Protein AF-A0A815VN73-F1 (afdb_monomer_lite)

Organism: NCBI:txid433720

Secondary structure (DSSP, 8-state):
-------EEEEEETT-SS--EEEE-------S----EEEEEETTEEEEEEEES---SEEEEE-S---S---TT--EEEEEESSPPPHHHHHHHHHH-TT--EEEEEE-S-TT------S-----S--EE-TT--EEEEES--HHHHHHHH-TTTEE-TT--EEE--HHHHHHHTTTTT-HHHHHHHTT-SEEE-SS-----TTHHHH-TT-

Structure (mmCIF, N/CA/C/O backbone):
data_AF-A0A815VN73-F1
#
_entry.id   AF-A0A815VN73-F1
#
loop_
_atom_site.group_PDB
_atom_site.id
_atom_site.type_symbol
_atom_site.label_atom_id
_atom_site.label_alt_id
_atom_site.label_comp_id
_atom_site.label_asym_id
_atom_site.label_entity_id
_atom_site.label_seq_id
_atom_site.pdbx_PDB_ins_code
_atom_site.Cartn_x
_atom_site.Cartn_y
_atom_site.Cartn_z
_atom_site.occupancy
_atom_site.B_iso_or_equiv
_atom_site.auth_seq_id
_atom_site.auth_comp_id
_atom_site.auth_asym_id
_atom_site.auth_atom_id
_atom_site.pdbx_PDB_model_num
ATOM 1 N N . MET A 1 1 ? 19.744 -24.517 -35.535 1.00 42.66 1 MET A N 1
ATOM 2 C CA . MET A 1 1 ? 19.281 -23.158 -35.892 1.00 42.66 1 MET A CA 1
ATOM 3 C C . MET A 1 1 ? 19.229 -22.329 -34.621 1.00 42.66 1 MET A C 1
ATOM 5 O O . MET A 1 1 ? 18.354 -22.550 -33.795 1.00 42.66 1 MET A O 1
ATOM 9 N N . THR A 1 2 ? 20.206 -21.450 -34.422 1.00 38.62 2 THR A N 1
ATOM 10 C CA . THR A 1 2 ? 20.267 -20.547 -33.266 1.00 38.62 2 THR A CA 1
ATOM 11 C C . THR A 1 2 ? 19.282 -19.407 -33.515 1.00 38.62 2 THR A C 1
ATOM 13 O O . THR A 1 2 ? 19.444 -18.667 -34.483 1.00 38.62 2 THR A O 1
ATOM 16 N N . ARG A 1 3 ? 18.216 -19.303 -32.713 1.00 42.31 3 ARG A N 1
ATOM 17 C CA . ARG A 1 3 ? 17.296 -18.160 -32.787 1.00 42.31 3 ARG A CA 1
ATOM 18 C C . ARG A 1 3 ? 18.010 -16.948 -32.200 1.00 42.31 3 ARG A C 1
ATOM 20 O O . ARG A 1 3 ? 18.307 -16.934 -31.012 1.00 42.31 3 ARG A O 1
ATOM 27 N N . VAL A 1 4 ? 18.305 -15.966 -33.045 1.00 40.78 4 VAL A N 1
ATOM 28 C CA . VAL A 1 4 ? 18.802 -14.660 -32.609 1.00 40.78 4 VAL A CA 1
ATOM 29 C C . VAL A 1 4 ? 17.596 -13.870 -32.116 1.00 40.78 4 VAL A C 1
ATOM 31 O O . VAL A 1 4 ? 16.705 -13.552 -32.902 1.00 40.78 4 VAL A O 1
ATOM 34 N N . TYR A 1 5 ? 17.547 -13.590 -30.818 1.00 52.09 5 TYR A N 1
ATOM 35 C CA . TYR A 1 5 ? 16.567 -12.673 -30.247 1.00 52.09 5 TYR A CA 1
ATOM 36 C C . TYR A 1 5 ? 17.193 -11.277 -30.190 1.00 52.09 5 TYR A C 1
ATOM 38 O O . TYR A 1 5 ? 18.274 -11.098 -29.635 1.00 52.09 5 TYR A O 1
ATOM 46 N N . SER A 1 6 ? 16.526 -10.284 -30.777 1.00 48.66 6 SER A N 1
ATOM 47 C CA . SER A 1 6 ? 16.869 -8.878 -30.557 1.00 48.66 6 SER A CA 1
ATOM 48 C C . SER A 1 6 ? 16.240 -8.451 -29.235 1.00 48.66 6 SER A C 1
ATOM 50 O O . SER A 1 6 ? 15.029 -8.247 -29.174 1.00 48.66 6 SER A O 1
ATOM 52 N N . LEU A 1 7 ? 17.047 -8.316 -28.185 1.00 56.88 7 LEU A N 1
ATOM 53 C CA . LEU A 1 7 ? 16.608 -7.756 -26.909 1.00 56.88 7 LEU A CA 1
ATOM 54 C C . LEU A 1 7 ? 16.823 -6.241 -26.925 1.00 56.88 7 LEU A C 1
ATOM 56 O O . LEU A 1 7 ? 17.897 -5.754 -27.272 1.00 56.88 7 LEU A O 1
ATOM 60 N N . LYS A 1 8 ? 15.789 -5.485 -26.563 1.00 56.19 8 LYS A N 1
ATOM 61 C CA . LYS A 1 8 ? 15.909 -4.051 -26.286 1.00 56.19 8 LYS A CA 1
ATOM 62 C C . LYS A 1 8 ? 16.007 -3.864 -24.780 1.00 56.19 8 LYS A C 1
ATOM 64 O O . LYS A 1 8 ? 15.242 -4.494 -24.049 1.00 56.19 8 LYS A O 1
ATOM 69 N N . PHE A 1 9 ? 16.927 -3.013 -24.339 1.00 61.75 9 PHE A N 1
ATOM 70 C CA . PHE A 1 9 ? 17.147 -2.747 -22.925 1.00 61.75 9 PHE A CA 1
ATOM 71 C C . PHE A 1 9 ? 16.798 -1.300 -22.597 1.00 61.75 9 PHE A C 1
ATOM 73 O O . PHE A 1 9 ? 17.238 -0.382 -23.281 1.00 61.75 9 PHE A O 1
ATOM 80 N N . TYR A 1 10 ? 16.030 -1.104 -21.531 1.00 59.03 10 TYR A N 1
ATOM 81 C CA . TYR A 1 10 ? 15.794 0.203 -20.941 1.00 59.03 10 TYR A CA 1
ATOM 82 C C . TYR A 1 10 ? 16.730 0.393 -19.750 1.00 59.03 10 TYR A C 1
ATOM 84 O O . TYR A 1 10 ? 16.770 -0.462 -18.865 1.00 59.03 10 TYR A O 1
ATOM 92 N N . PHE A 1 11 ? 17.444 1.516 -19.716 1.00 61.28 11 PHE A N 1
ATOM 93 C CA . PHE A 1 11 ? 18.333 1.888 -18.620 1.00 61.28 11 PHE A CA 1
ATOM 94 C C . PHE A 1 11 ? 17.715 3.040 -17.827 1.00 61.28 11 PHE A C 1
ATOM 96 O O . PHE A 1 11 ? 17.372 4.076 -18.393 1.00 61.28 11 PHE A O 1
ATOM 103 N N . SER A 1 12 ? 17.587 2.871 -16.513 1.00 63.31 12 SER A N 1
ATOM 104 C CA . SER A 1 12 ? 17.216 3.936 -15.580 1.00 63.31 12 SER A CA 1
ATOM 105 C C . SER A 1 12 ? 18.296 4.116 -14.527 1.00 63.31 12 SER A C 1
ATOM 107 O O . SER A 1 12 ? 18.925 3.151 -14.103 1.00 63.31 12 SER A O 1
ATOM 109 N N . ILE A 1 13 ? 18.477 5.355 -14.081 1.00 59.56 13 ILE A N 1
ATOM 110 C CA . ILE A 1 13 ? 19.396 5.713 -13.002 1.00 59.56 13 ILE A CA 1
ATOM 111 C C . ILE A 1 13 ? 18.559 6.193 -11.814 1.00 59.56 13 ILE A C 1
ATOM 113 O O . ILE A 1 13 ? 17.739 7.099 -11.969 1.00 59.56 13 ILE A O 1
ATOM 117 N N . GLU A 1 14 ? 18.733 5.597 -10.633 1.00 60.25 14 GLU A N 1
ATOM 118 C CA . GLU A 1 14 ? 18.098 6.118 -9.417 1.00 60.25 14 GLU A CA 1
ATOM 119 C C . GLU A 1 14 ? 18.601 7.537 -9.121 1.00 60.25 14 GLU A C 1
ATOM 121 O O . GLU A 1 14 ? 19.786 7.834 -9.250 1.00 60.25 14 GLU A O 1
ATOM 126 N N . ASN A 1 15 ? 17.692 8.419 -8.696 1.00 54.91 15 ASN A N 1
ATOM 127 C CA . ASN A 1 15 ? 17.954 9.829 -8.373 1.00 54.91 15 ASN A CA 1
ATOM 128 C C . ASN A 1 15 ? 18.249 10.780 -9.547 1.00 54.91 15 ASN A C 1
ATOM 130 O O . ASN A 1 15 ? 18.488 11.961 -9.293 1.00 54.91 15 ASN A O 1
ATOM 134 N N . ASN A 1 16 ? 18.133 10.348 -10.809 1.00 49.59 16 ASN A N 1
ATOM 135 C CA . ASN A 1 16 ? 18.128 11.269 -11.950 1.00 49.59 16 ASN A CA 1
ATOM 136 C C . ASN A 1 16 ? 16.806 11.184 -12.731 1.00 49.59 16 ASN A C 1
ATOM 138 O O . ASN A 1 16 ? 16.436 10.131 -13.242 1.00 49.59 16 ASN A O 1
ATOM 142 N N . ARG A 1 17 ? 16.073 12.303 -12.818 1.00 49.31 17 ARG A N 1
ATOM 143 C CA . ARG A 1 17 ? 14.774 12.377 -13.518 1.00 49.31 17 ARG A CA 1
ATOM 144 C C . ARG A 1 17 ? 14.909 12.493 -15.043 1.00 49.31 17 ARG A C 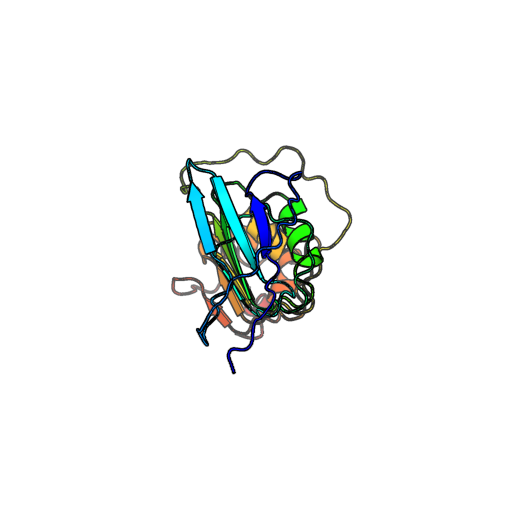1
ATOM 146 O O . ARG A 1 17 ? 13.907 12.310 -15.726 1.00 49.31 17 ARG A O 1
ATOM 153 N N . ASN A 1 18 ? 16.102 12.805 -15.559 1.00 42.53 18 ASN A N 1
ATOM 154 C CA . ASN A 1 18 ? 16.265 13.308 -16.928 1.00 42.53 18 ASN A CA 1
ATOM 155 C C . ASN A 1 18 ? 17.020 12.394 -17.904 1.00 42.53 18 ASN A C 1
ATOM 157 O O . ASN A 1 18 ? 17.094 12.739 -19.080 1.00 42.53 18 ASN A O 1
ATOM 161 N N . ASP A 1 19 ? 17.516 11.229 -17.488 1.00 47.81 19 ASP A N 1
ATOM 162 C CA . ASP A 1 19 ? 18.324 10.398 -18.386 1.00 47.81 19 ASP A CA 1
ATOM 163 C C . ASP A 1 19 ? 17.510 9.229 -18.942 1.00 47.81 19 ASP A C 1
ATOM 165 O O . ASP A 1 19 ? 17.247 8.232 -18.270 1.00 47.81 19 ASP A O 1
ATOM 169 N N . THR A 1 20 ? 17.111 9.374 -20.205 1.00 48.38 20 THR A N 1
ATOM 170 C CA . THR A 1 20 ? 16.628 8.284 -21.057 1.00 48.38 20 THR A CA 1
ATOM 171 C C . THR A 1 20 ? 17.695 8.019 -22.110 1.00 48.38 20 THR A C 1
ATOM 173 O O . THR A 1 20 ? 17.899 8.821 -23.017 1.00 48.38 20 THR A O 1
ATOM 176 N N . LEU A 1 21 ? 18.403 6.899 -21.985 1.00 48.66 21 LEU A N 1
ATOM 177 C CA . LEU A 1 21 ? 19.286 6.408 -23.038 1.00 48.66 21 LEU A CA 1
ATOM 178 C C . LEU A 1 21 ? 18.766 5.047 -23.494 1.00 48.66 21 LEU A C 1
ATOM 180 O O . LEU A 1 21 ? 18.882 4.046 -22.788 1.00 48.66 21 LEU A O 1
ATOM 184 N N . ASP A 1 22 ? 18.140 5.044 -24.668 1.00 44.28 22 ASP A N 1
ATOM 185 C CA . ASP A 1 22 ? 17.664 3.837 -25.335 1.00 44.28 22 ASP A CA 1
ATOM 186 C C . ASP A 1 22 ? 18.860 3.199 -26.056 1.00 44.28 22 ASP A C 1
ATOM 188 O O . ASP A 1 22 ? 19.289 3.655 -27.119 1.00 44.28 22 ASP A O 1
ATOM 192 N N . TYR A 1 23 ? 19.463 2.181 -25.439 1.00 46.78 23 TYR A N 1
ATOM 193 C CA . TYR A 1 23 ? 20.539 1.414 -26.059 1.00 46.78 23 TYR A CA 1
ATOM 194 C C . TYR A 1 23 ? 19.995 0.077 -26.561 1.00 46.78 23 TYR A C 1
ATOM 196 O O . TYR A 1 23 ? 19.486 -0.747 -25.800 1.00 46.78 23 TYR A O 1
ATOM 204 N N . SER A 1 24 ? 20.158 -0.171 -27.860 1.00 41.94 24 SER A N 1
ATOM 205 C CA . SER A 1 24 ? 19.892 -1.481 -28.454 1.00 41.94 24 SER A CA 1
ATOM 206 C C . SER A 1 24 ? 21.196 -2.268 -28.565 1.00 41.94 24 SER A C 1
ATOM 208 O O . SER A 1 24 ? 22.147 -1.833 -29.212 1.00 41.94 24 SER A O 1
ATOM 210 N N . PHE A 1 25 ? 21.246 -3.438 -27.930 1.00 42.47 25 PHE A N 1
ATOM 211 C CA . PHE A 1 25 ? 22.350 -4.382 -28.073 1.00 42.47 25 PHE A CA 1
ATOM 212 C C . PHE A 1 25 ? 21.792 -5.745 -28.474 1.00 42.47 25 PHE A C 1
ATOM 214 O O . PHE A 1 25 ? 20.903 -6.284 -27.820 1.00 42.47 25 PHE A O 1
ATOM 221 N N . ASN A 1 26 ? 22.339 -6.333 -29.537 1.00 38.44 26 ASN A N 1
ATOM 222 C CA . ASN A 1 26 ? 22.020 -7.704 -29.922 1.00 38.44 26 ASN A CA 1
ATOM 223 C C . ASN A 1 26 ? 22.808 -8.662 -29.024 1.00 38.44 26 ASN A C 1
ATOM 225 O O . ASN A 1 26 ? 23.989 -8.902 -29.270 1.00 38.44 26 ASN A O 1
ATOM 229 N N . ILE A 1 27 ? 22.175 -9.199 -27.977 1.00 40.53 27 ILE A N 1
ATOM 230 C CA . ILE A 1 27 ? 22.801 -10.208 -27.114 1.00 40.53 27 ILE A CA 1
ATOM 231 C C . ILE A 1 27 ? 22.281 -11.593 -27.496 1.00 40.53 27 ILE A C 1
ATOM 233 O O . ILE A 1 27 ? 21.080 -11.848 -27.523 1.00 40.53 27 ILE A O 1
ATOM 237 N N . ASN A 1 28 ? 23.209 -12.501 -27.785 1.00 35.09 28 ASN A N 1
ATOM 238 C CA . ASN A 1 28 ? 22.922 -13.883 -28.146 1.00 35.09 28 ASN A CA 1
ATOM 239 C C . ASN A 1 28 ? 22.848 -14.724 -26.857 1.00 35.09 28 ASN A C 1
ATOM 241 O O . ASN A 1 28 ? 23.863 -15.252 -26.407 1.00 35.09 28 ASN A O 1
ATOM 245 N N . ILE A 1 29 ? 21.680 -14.783 -26.208 1.00 42.38 29 ILE A N 1
ATOM 246 C CA . ILE A 1 29 ? 21.508 -15.497 -24.929 1.00 42.38 29 ILE A CA 1
ATOM 247 C C . ILE A 1 29 ? 20.829 -16.855 -25.158 1.00 42.38 29 ILE A C 1
ATOM 249 O O . ILE A 1 29 ? 19.715 -16.929 -25.673 1.00 42.38 29 ILE A O 1
ATOM 253 N N . GLN A 1 30 ? 21.498 -17.935 -24.741 1.00 37.47 30 GLN A N 1
ATOM 254 C CA . GLN A 1 30 ? 20.904 -19.259 -24.519 1.00 37.47 30 GLN A CA 1
ATOM 255 C C . GLN A 1 30 ? 20.594 -19.420 -23.022 1.00 37.47 30 GLN A C 1
ATOM 257 O O . GLN A 1 30 ? 21.347 -20.066 -22.302 1.00 37.47 30 GLN A O 1
ATOM 262 N N . SER A 1 31 ? 19.519 -18.825 -22.511 1.00 39.97 31 SER A N 1
ATOM 263 C CA . SER A 1 31 ? 19.029 -19.182 -21.174 1.00 39.97 31 SER A CA 1
ATOM 264 C C . SER A 1 31 ? 17.523 -18.964 -21.060 1.00 39.97 31 SER A C 1
ATOM 266 O O . SER A 1 31 ? 16.961 -18.033 -21.631 1.00 39.97 31 SER A O 1
ATOM 268 N N . GLN A 1 32 ? 16.871 -19.900 -20.370 1.00 38.03 32 GLN A N 1
ATOM 269 C CA . GLN A 1 32 ? 15.416 -20.006 -20.219 1.00 38.03 32 GLN A CA 1
ATOM 270 C C . GLN A 1 32 ? 14.870 -19.286 -18.980 1.00 38.03 32 GLN A C 1
ATOM 272 O O . GLN A 1 32 ? 13.677 -19.368 -18.711 1.00 38.03 32 GLN A O 1
ATOM 277 N N . GLU A 1 33 ? 15.698 -18.557 -18.238 1.00 42.06 33 GLU A N 1
ATOM 278 C CA . GLU A 1 33 ? 15.263 -17.859 -17.030 1.00 42.06 33 GLU A CA 1
ATOM 279 C C . GLU A 1 33 ? 15.802 -16.439 -17.050 1.00 42.06 33 GLU A C 1
ATOM 281 O O . GLU A 1 33 ? 16.948 -16.161 -16.701 1.00 42.06 33 GLU A O 1
ATOM 286 N N . THR A 1 34 ? 14.968 -15.520 -17.519 1.00 41.31 34 THR A N 1
ATOM 287 C CA . THR A 1 34 ? 15.293 -14.105 -17.532 1.00 41.31 34 THR A CA 1
ATOM 288 C C . THR A 1 34 ? 14.746 -13.468 -16.256 1.00 41.31 34 THR A C 1
ATOM 290 O O . THR A 1 34 ? 13.629 -12.948 -16.213 1.00 41.31 34 THR A O 1
ATOM 293 N N . SER A 1 35 ? 15.522 -13.517 -15.175 1.00 42.72 35 SER A N 1
ATOM 294 C CA . SER A 1 35 ? 15.370 -12.561 -14.077 1.00 42.72 35 SER A CA 1
ATOM 295 C C . SER A 1 35 ? 15.729 -11.175 -14.631 1.00 42.72 35 SER A C 1
ATOM 297 O O . SER A 1 35 ? 16.894 -10.801 -14.701 1.00 42.72 35 SER A O 1
ATOM 299 N N . ASN A 1 36 ? 14.711 -10.469 -15.130 1.00 53.44 36 ASN A N 1
ATOM 300 C CA . ASN A 1 36 ? 14.800 -9.342 -16.073 1.00 53.44 36 ASN A CA 1
ATOM 301 C C . ASN A 1 36 ? 15.245 -7.995 -15.486 1.00 53.44 36 ASN A C 1
ATOM 303 O O . ASN A 1 36 ? 15.020 -6.957 -16.108 1.00 53.44 36 ASN A O 1
ATOM 307 N N . ILE A 1 37 ? 15.840 -7.991 -14.295 1.00 52.53 37 ILE A N 1
ATOM 308 C CA . ILE A 1 37 ? 16.334 -6.773 -13.657 1.00 52.53 37 ILE A CA 1
ATOM 309 C C . ILE A 1 37 ? 17.738 -7.062 -13.154 1.00 52.53 37 ILE A C 1
ATOM 311 O O . ILE A 1 37 ? 17.927 -7.819 -12.201 1.00 52.53 37 ILE A O 1
ATOM 315 N N . VAL A 1 38 ? 18.725 -6.449 -13.799 1.00 54.16 38 VAL A N 1
ATOM 316 C CA . VAL A 1 38 ? 20.069 -6.359 -13.235 1.00 54.16 38 VAL A CA 1
ATOM 317 C C . VAL A 1 38 ? 20.150 -5.012 -12.534 1.00 54.16 38 VAL A C 1
ATOM 319 O O . VAL A 1 38 ? 20.166 -3.968 -13.183 1.00 54.16 38 VAL A O 1
ATOM 322 N N . CYS A 1 39 ? 20.156 -5.058 -11.204 1.00 48.22 39 CYS A N 1
ATOM 323 C CA . CYS A 1 39 ? 20.446 -3.909 -10.363 1.00 48.22 39 CYS A CA 1
ATOM 324 C C . CYS A 1 39 ? 21.961 -3.876 -10.136 1.00 48.22 39 CYS A C 1
ATOM 326 O O . CYS A 1 39 ? 22.514 -4.752 -9.469 1.00 48.22 39 CYS A O 1
ATOM 328 N N . CYS A 1 40 ? 22.640 -2.901 -10.738 1.00 52.12 40 CYS A N 1
ATOM 329 C CA . CYS A 1 40 ? 24.072 -2.690 -10.541 1.00 52.12 40 CYS A CA 1
ATOM 330 C C . CYS A 1 40 ? 24.281 -1.391 -9.769 1.00 52.12 40 CYS A C 1
ATOM 332 O O . CYS A 1 40 ? 23.882 -0.325 -10.233 1.00 52.12 40 CYS A O 1
ATOM 334 N N . SER A 1 41 ? 24.945 -1.470 -8.617 1.00 47.28 41 SER A N 1
ATOM 335 C CA . SER A 1 41 ? 25.393 -0.296 -7.871 1.00 47.28 41 SER A CA 1
ATOM 336 C C . SER A 1 41 ? 26.852 0.005 -8.208 1.00 47.28 41 SER A C 1
ATOM 338 O O . SER A 1 41 ? 27.740 -0.774 -7.852 1.00 47.28 41 SER A O 1
ATOM 340 N N . VAL A 1 42 ? 27.118 1.137 -8.857 1.00 47.50 42 VAL A N 1
ATOM 341 C CA . VAL A 1 42 ? 28.483 1.639 -9.085 1.00 47.50 42 VAL A CA 1
ATOM 342 C C . VAL A 1 42 ? 28.583 3.017 -8.449 1.00 47.50 42 VAL A C 1
ATOM 344 O O . VAL A 1 42 ? 27.807 3.905 -8.787 1.00 47.50 42 VAL A O 1
ATOM 347 N N . ASN A 1 43 ? 29.526 3.207 -7.521 1.00 43.47 43 ASN A N 1
ATOM 348 C CA . ASN A 1 43 ? 29.798 4.502 -6.885 1.00 43.47 43 ASN A CA 1
ATOM 349 C C . ASN A 1 43 ? 28.531 5.206 -6.350 1.00 43.47 43 ASN A C 1
ATOM 351 O O . ASN A 1 43 ? 28.294 6.365 -6.670 1.00 43.47 43 ASN A O 1
ATOM 355 N N . THR A 1 44 ? 27.710 4.513 -5.545 1.00 55.75 44 THR A N 1
ATOM 356 C CA . THR A 1 44 ? 26.436 5.002 -4.948 1.00 55.75 44 THR A CA 1
ATOM 357 C C . THR A 1 44 ? 25.281 5.287 -5.915 1.00 55.75 44 THR A C 1
ATOM 359 O O . THR A 1 44 ? 24.225 5.743 -5.486 1.00 55.75 44 THR A O 1
ATOM 362 N N . VAL A 1 45 ? 25.448 4.973 -7.201 1.00 56.62 45 VAL A N 1
ATOM 363 C CA . VAL A 1 45 ? 24.411 5.117 -8.225 1.00 56.62 45 VAL A CA 1
ATOM 364 C C . VAL A 1 45 ? 23.868 3.742 -8.594 1.00 56.62 45 VAL A C 1
ATOM 366 O O . VAL A 1 45 ? 24.630 2.853 -8.985 1.00 56.62 45 VAL A O 1
ATOM 369 N N . THR A 1 46 ? 22.554 3.572 -8.466 1.00 64.19 46 THR A N 1
ATOM 370 C CA . THR A 1 46 ? 21.848 2.351 -8.858 1.00 64.19 46 THR A CA 1
ATOM 371 C C . THR A 1 46 ? 21.365 2.470 -10.295 1.00 64.19 46 THR A C 1
ATOM 373 O O . THR A 1 46 ? 20.648 3.412 -10.642 1.00 64.19 46 THR A O 1
ATOM 376 N N . TYR A 1 47 ? 21.732 1.493 -11.118 1.00 66.12 47 TYR A N 1
ATOM 377 C CA . TYR A 1 47 ? 21.240 1.349 -12.482 1.00 66.12 47 TYR A CA 1
ATOM 378 C C . TYR A 1 47 ? 20.208 0.230 -12.539 1.00 66.12 47 TYR A C 1
ATOM 380 O O . TYR A 1 47 ? 20.474 -0.881 -12.078 1.00 66.12 47 TYR A O 1
ATOM 388 N N . HIS A 1 48 ? 19.067 0.516 -13.158 1.00 68.94 48 HIS A N 1
ATOM 389 C CA . HIS A 1 48 ? 18.038 -0.462 -13.478 1.00 68.94 48 HIS A CA 1
ATOM 390 C C . HIS A 1 48 ? 18.067 -0.761 -14.966 1.00 68.94 48 HIS A C 1
ATOM 392 O O . HIS A 1 48 ? 17.864 0.136 -15.785 1.00 68.94 48 HIS A O 1
ATOM 398 N N . VAL A 1 49 ? 18.313 -2.023 -15.308 1.00 69.44 49 VAL A N 1
ATOM 399 C CA . VAL A 1 49 ? 18.273 -2.504 -16.690 1.00 69.44 49 VAL A CA 1
ATOM 400 C C . VAL A 1 49 ? 17.066 -3.410 -16.859 1.00 69.44 49 VAL A C 1
ATOM 402 O O . VAL A 1 49 ? 16.966 -4.422 -16.170 1.00 69.44 49 VAL A O 1
ATOM 405 N N . PHE A 1 50 ? 16.175 -3.067 -17.786 1.00 73.69 50 PHE A N 1
ATOM 406 C CA . PHE A 1 50 ? 14.957 -3.827 -18.066 1.00 73.69 50 PHE A CA 1
ATOM 407 C C . PHE A 1 50 ? 14.930 -4.300 -19.512 1.00 73.69 50 PHE A C 1
ATOM 409 O O . PHE A 1 50 ? 15.329 -3.565 -20.409 1.00 73.69 50 PHE A O 1
ATOM 416 N N . THR A 1 51 ? 14.380 -5.480 -19.769 1.00 70.12 51 THR A N 1
ATOM 417 C CA . THR A 1 51 ? 14.080 -5.936 -21.132 1.00 70.12 51 THR A CA 1
ATOM 418 C C . THR A 1 51 ? 12.745 -5.375 -21.622 1.00 70.12 51 THR A C 1
ATOM 420 O O . THR A 1 51 ? 11.772 -5.345 -20.867 1.00 70.12 51 THR A O 1
ATOM 423 N N . LEU A 1 52 ? 12.679 -4.984 -22.897 1.00 68.31 52 LEU A N 1
ATOM 424 C CA . LEU A 1 52 ? 11.443 -4.593 -23.575 1.00 68.31 52 LEU A CA 1
ATOM 425 C C . LEU A 1 52 ? 10.904 -5.729 -24.470 1.00 68.31 52 LEU A C 1
ATOM 427 O O . LEU A 1 52 ? 11.694 -6.329 -25.206 1.00 68.31 52 LEU A O 1
ATOM 431 N N . PRO A 1 53 ? 9.575 -5.959 -24.498 1.00 72.44 53 PRO A N 1
ATOM 432 C CA . PRO A 1 53 ? 8.559 -5.315 -23.655 1.00 72.44 53 PRO A CA 1
ATOM 433 C C . PRO A 1 53 ? 8.654 -5.746 -22.177 1.00 72.44 53 PRO A C 1
ATOM 435 O O . PRO A 1 53 ? 9.221 -6.787 -21.855 1.00 72.44 53 PRO A O 1
ATOM 438 N N . PHE A 1 54 ? 8.102 -4.932 -21.268 1.00 76.00 54 PHE A N 1
ATOM 439 C CA . PHE A 1 54 ? 8.097 -5.218 -19.827 1.00 76.00 54 PHE A CA 1
ATOM 440 C C . PHE A 1 54 ? 7.117 -6.360 -19.496 1.00 76.00 54 PHE A C 1
ATOM 442 O O . PHE A 1 54 ? 5.978 -6.126 -19.096 1.00 76.00 54 PHE A O 1
ATOM 449 N N . GLU A 1 55 ? 7.532 -7.608 -19.697 1.00 80.94 55 GLU A N 1
ATOM 450 C CA . GLU A 1 55 ? 6.681 -8.798 -19.497 1.00 80.94 55 GLU A CA 1
ATOM 451 C C . GLU A 1 55 ? 6.729 -9.367 -18.072 1.00 80.94 55 GLU A C 1
ATOM 453 O O . GLU A 1 55 ? 6.020 -10.318 -17.746 1.00 80.94 55 GLU A O 1
ATOM 458 N N . PHE A 1 56 ? 7.549 -8.794 -17.192 1.00 83.06 56 PHE A N 1
ATOM 459 C CA . PHE A 1 56 ? 7.668 -9.276 -15.822 1.00 83.06 56 PHE A CA 1
ATOM 460 C C . PHE A 1 56 ? 6.480 -8.848 -14.952 1.00 83.06 56 PHE A C 1
ATOM 462 O O . PHE A 1 56 ? 5.976 -7.729 -15.031 1.00 83.06 56 PHE A O 1
ATOM 469 N N . ILE A 1 57 ? 6.075 -9.755 -14.063 1.00 90.81 57 ILE A N 1
ATOM 470 C CA . ILE A 1 57 ? 4.965 -9.554 -13.120 1.00 90.81 57 ILE A CA 1
ATOM 471 C C . ILE A 1 57 ? 5.404 -8.974 -11.769 1.00 90.81 57 ILE A C 1
ATOM 473 O O . ILE A 1 57 ? 4.575 -8.513 -10.982 1.00 90.81 57 ILE A O 1
ATOM 477 N N . LYS A 1 58 ? 6.708 -9.023 -11.488 1.00 90.06 58 LYS A N 1
ATOM 478 C CA . LYS A 1 58 ? 7.322 -8.648 -10.213 1.00 90.06 58 LYS A CA 1
ATOM 479 C C . LYS A 1 58 ? 8.460 -7.674 -10.455 1.00 90.06 58 LYS A C 1
ATOM 481 O O . LYS A 1 58 ? 9.352 -7.977 -11.243 1.00 90.06 58 LYS A O 1
ATOM 486 N N . LEU A 1 59 ? 8.443 -6.557 -9.739 1.00 87.25 59 LEU A N 1
ATOM 487 C CA . LEU A 1 59 ? 9.536 -5.594 -9.692 1.00 87.25 59 LEU A CA 1
ATOM 488 C C . LEU A 1 59 ? 10.027 -5.494 -8.251 1.00 87.25 59 LEU A C 1
ATOM 490 O O . LEU A 1 59 ? 9.274 -5.110 -7.358 1.00 87.25 59 LEU A O 1
ATOM 494 N N . VAL A 1 60 ? 11.274 -5.890 -8.021 1.00 85.06 60 VAL A N 1
ATOM 495 C CA . VAL A 1 60 ? 11.852 -5.984 -6.678 1.00 85.06 60 VAL A CA 1
ATOM 496 C C . VAL A 1 60 ? 13.058 -5.061 -6.570 1.00 85.06 60 VAL A C 1
ATOM 498 O O . VAL A 1 60 ? 13.821 -4.950 -7.526 1.00 85.06 60 VAL A O 1
ATOM 501 N N . SER A 1 61 ? 13.236 -4.443 -5.400 1.00 74.06 61 SER A N 1
ATOM 502 C CA . SER A 1 61 ? 14.403 -3.616 -5.063 1.00 74.06 61 SER A CA 1
ATOM 503 C C . SER A 1 61 ? 14.585 -2.400 -5.969 1.00 74.06 61 SER A C 1
ATOM 505 O O . SER A 1 61 ? 15.666 -2.180 -6.508 1.00 74.06 61 SER A O 1
ATOM 507 N N . ILE A 1 62 ? 13.521 -1.604 -6.107 1.00 80.56 62 ILE A N 1
ATOM 508 C CA . ILE A 1 62 ? 13.575 -0.283 -6.740 1.00 80.56 62 ILE A CA 1
ATOM 509 C C . ILE A 1 62 ? 13.448 0.825 -5.687 1.00 80.56 62 ILE A C 1
ATOM 511 O O . ILE A 1 62 ? 12.702 0.680 -4.716 1.00 80.56 62 ILE A O 1
ATOM 515 N N . GLY A 1 63 ? 14.169 1.928 -5.867 1.00 77.38 63 GLY A N 1
ATOM 516 C CA . GLY A 1 63 ? 14.011 3.134 -5.060 1.00 77.38 63 GLY A CA 1
ATOM 517 C C . GLY A 1 63 ? 12.677 3.851 -5.297 1.00 77.38 63 GLY A C 1
ATOM 518 O O . GLY A 1 63 ? 11.841 3.456 -6.111 1.00 77.38 63 GLY A O 1
ATOM 519 N N . ASN A 1 64 ? 12.470 4.959 -4.592 1.00 74.88 64 ASN A N 1
ATOM 520 C CA . ASN A 1 64 ? 11.268 5.789 -4.678 1.00 74.88 64 ASN A CA 1
ATOM 521 C C . ASN A 1 64 ? 11.278 6.750 -5.887 1.00 74.88 64 ASN A C 1
ATOM 523 O O . ASN A 1 64 ? 10.278 7.423 -6.166 1.00 74.88 64 ASN A O 1
ATOM 527 N N . ILE A 1 65 ? 12.402 6.819 -6.609 1.00 73.88 65 ILE A N 1
ATOM 528 C CA . ILE A 1 65 ? 12.577 7.571 -7.852 1.00 73.88 65 ILE A CA 1
ATOM 529 C C . ILE A 1 65 ? 12.776 6.582 -8.997 1.00 73.88 65 ILE A C 1
ATOM 531 O O . ILE A 1 65 ? 13.894 6.176 -9.296 1.00 73.88 65 ILE A O 1
ATOM 535 N N . PHE A 1 66 ? 11.675 6.224 -9.650 1.00 74.81 66 PHE A N 1
ATOM 536 C CA . PHE A 1 66 ? 11.670 5.436 -10.878 1.00 74.81 66 PHE A CA 1
ATOM 537 C C . PHE A 1 66 ? 11.214 6.285 -12.074 1.00 74.81 66 PHE A C 1
ATOM 539 O O . PHE A 1 66 ? 10.531 7.300 -11.885 1.00 74.81 66 PHE A O 1
ATOM 546 N N . PRO A 1 67 ? 11.634 5.915 -13.299 1.00 69.38 67 PRO A N 1
ATOM 547 C CA . PRO A 1 67 ? 11.272 6.624 -14.522 1.00 69.38 67 PRO A CA 1
ATOM 548 C C . PRO A 1 67 ? 9.756 6.656 -14.723 1.00 69.38 67 PRO A C 1
ATOM 550 O O . PRO A 1 67 ? 9.035 5.789 -14.229 1.00 69.38 67 PRO A O 1
ATOM 553 N N . ASN A 1 68 ? 9.277 7.639 -15.489 1.00 74.06 68 ASN A N 1
ATOM 554 C CA . ASN A 1 68 ? 7.864 7.765 -15.847 1.00 74.06 68 ASN A CA 1
ATOM 555 C C . ASN A 1 68 ? 7.473 6.728 -16.917 1.00 74.06 68 ASN A C 1
ATOM 557 O O . ASN A 1 68 ? 7.230 7.062 -18.076 1.00 74.06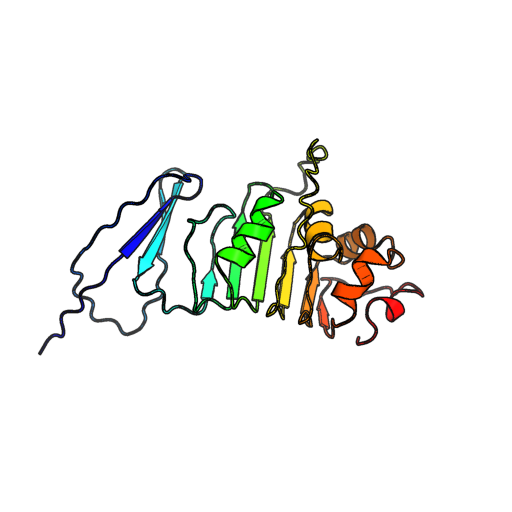 68 ASN A O 1
ATOM 561 N N . ILE A 1 69 ? 7.492 5.457 -16.525 1.00 83.00 69 ILE A N 1
ATOM 562 C CA . ILE A 1 69 ? 7.185 4.294 -17.351 1.00 83.00 69 ILE A CA 1
ATOM 563 C C . ILE A 1 69 ? 5.980 3.582 -16.765 1.00 83.00 69 ILE A C 1
ATOM 565 O O . ILE A 1 69 ? 5.897 3.367 -15.559 1.00 83.00 69 ILE A O 1
ATOM 569 N N . VAL A 1 70 ? 5.080 3.148 -17.645 1.00 88.88 70 VAL A N 1
ATOM 570 C CA . VAL A 1 70 ? 3.946 2.312 -17.261 1.00 88.88 70 VAL A CA 1
ATOM 571 C C . VAL A 1 70 ? 4.323 0.837 -17.398 1.00 88.88 70 VAL A C 1
ATOM 573 O O . VAL A 1 70 ? 4.497 0.311 -18.498 1.00 88.88 70 VAL A O 1
ATOM 576 N N . PHE A 1 71 ? 4.414 0.153 -16.265 1.00 89.31 71 PHE A N 1
ATOM 577 C CA . PHE A 1 71 ? 4.658 -1.277 -16.159 1.00 89.31 71 PHE A CA 1
ATOM 578 C C . PHE A 1 71 ? 3.325 -2.032 -16.115 1.00 89.31 71 PHE A C 1
ATOM 580 O O . PHE A 1 71 ? 2.848 -2.441 -15.057 1.00 89.31 71 PHE A O 1
ATOM 587 N N . ASN A 1 72 ? 2.716 -2.227 -17.289 1.00 89.94 72 ASN A N 1
ATOM 588 C CA . ASN A 1 72 ? 1.366 -2.796 -17.420 1.00 89.94 72 ASN A CA 1
ATOM 589 C C . ASN A 1 72 ? 1.196 -4.196 -16.810 1.00 89.94 72 ASN A C 1
ATOM 591 O O . ASN A 1 72 ? 0.088 -4.546 -16.424 1.00 89.94 72 ASN A O 1
ATOM 595 N N . ASN A 1 73 ? 2.266 -4.990 -16.720 1.00 90.94 73 ASN A N 1
ATOM 596 C CA . ASN A 1 73 ? 2.199 -6.376 -16.249 1.00 90.94 73 ASN A CA 1
ATOM 597 C C . ASN A 1 73 ? 2.600 -6.546 -14.777 1.00 90.94 73 ASN A C 1
ATOM 599 O O . ASN A 1 73 ? 2.395 -7.620 -14.210 1.00 90.94 73 ASN A O 1
ATOM 603 N N . VAL A 1 74 ? 3.161 -5.511 -14.144 1.00 92.19 74 VAL A N 1
ATOM 604 C CA . VAL A 1 74 ? 3.667 -5.607 -12.773 1.00 92.19 74 VAL A CA 1
ATOM 605 C C . VAL A 1 74 ? 2.510 -5.550 -11.785 1.00 92.19 74 VAL A C 1
ATOM 607 O O . VAL A 1 74 ? 1.817 -4.542 -11.659 1.00 92.19 74 VAL A O 1
ATOM 610 N N . ILE A 1 75 ? 2.344 -6.640 -11.042 1.00 96.75 75 ILE A N 1
ATOM 611 C CA . ILE A 1 75 ? 1.321 -6.789 -10.001 1.00 96.75 75 ILE A CA 1
ATOM 612 C C . ILE A 1 75 ? 1.922 -6.808 -8.592 1.00 96.75 75 ILE A C 1
ATOM 614 O O . ILE A 1 75 ? 1.192 -6.688 -7.610 1.00 96.75 75 ILE A O 1
ATOM 618 N N . GLU A 1 76 ? 3.238 -6.966 -8.464 1.00 96.75 76 GLU A N 1
ATOM 619 C CA . GLU A 1 76 ? 3.937 -7.023 -7.181 1.00 96.75 76 GLU A CA 1
ATOM 620 C C . GLU A 1 76 ? 5.194 -6.148 -7.228 1.00 96.75 76 GLU A C 1
ATOM 622 O O . GLU A 1 76 ? 6.061 -6.335 -8.084 1.00 96.75 76 GLU A O 1
ATOM 627 N N . LEU A 1 77 ? 5.267 -5.189 -6.304 1.00 94.50 77 LEU A N 1
ATOM 628 C CA . LEU A 1 77 ? 6.290 -4.149 -6.256 1.00 94.50 77 LEU A CA 1
ATOM 629 C C . LEU A 1 77 ? 6.931 -4.092 -4.873 1.00 94.50 77 LEU A C 1
ATOM 631 O O . LEU A 1 77 ? 6.227 -3.998 -3.865 1.00 94.50 77 LEU A O 1
ATOM 635 N N . TRP A 1 78 ? 8.260 -4.118 -4.838 1.00 92.56 78 TRP A N 1
ATOM 636 C CA . TRP A 1 78 ? 9.038 -3.958 -3.616 1.00 92.56 78 TRP A CA 1
ATOM 637 C C . TRP A 1 78 ? 9.915 -2.721 -3.722 1.00 92.56 78 TRP A C 1
ATOM 639 O O . TRP A 1 78 ? 10.813 -2.652 -4.563 1.00 92.56 78 TRP A O 1
ATOM 649 N N . ILE A 1 79 ? 9.645 -1.762 -2.846 1.00 89.44 79 ILE A N 1
ATOM 650 C CA . ILE A 1 79 ? 10.321 -0.478 -2.782 1.00 89.44 79 ILE A CA 1
ATOM 651 C C . ILE A 1 79 ? 11.172 -0.433 -1.524 1.00 89.44 79 ILE A C 1
ATOM 653 O O . ILE A 1 79 ? 10.676 -0.638 -0.412 1.00 89.44 79 ILE A O 1
ATOM 657 N N . HIS A 1 80 ? 12.448 -0.133 -1.718 1.00 84.25 80 HIS A N 1
ATOM 658 C CA . HIS A 1 80 ? 13.419 0.030 -0.649 1.00 84.25 80 HIS A CA 1
ATOM 659 C C . HIS A 1 80 ? 14.147 1.343 -0.880 1.00 84.25 80 HIS A C 1
ATOM 661 O O . HIS A 1 80 ? 14.784 1.511 -1.915 1.00 84.25 80 HIS A O 1
ATOM 667 N N . ASP A 1 81 ? 14.044 2.274 0.061 1.00 77.44 81 ASP A N 1
ATOM 668 C CA . ASP A 1 81 ? 14.728 3.556 -0.070 1.00 77.44 81 ASP A CA 1
ATOM 669 C C . ASP A 1 81 ? 15.267 4.048 1.275 1.00 77.44 81 ASP A C 1
ATOM 671 O O . ASP A 1 81 ? 14.794 3.660 2.342 1.00 77.44 81 ASP A O 1
ATOM 675 N N . ILE A 1 82 ? 16.284 4.897 1.200 1.00 73.12 82 ILE A N 1
ATOM 676 C CA . ILE A 1 82 ? 16.854 5.680 2.300 1.00 73.12 82 ILE A CA 1
ATOM 677 C C . ILE A 1 82 ? 16.327 7.128 2.283 1.00 73.12 82 ILE A C 1
ATOM 679 O O . ILE A 1 82 ? 16.471 7.883 3.249 1.00 73.12 82 ILE A O 1
ATOM 683 N N . V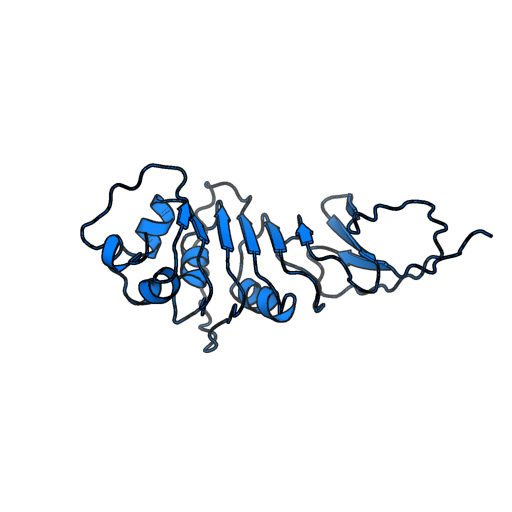AL A 1 83 ? 15.722 7.557 1.175 1.00 72.50 83 VAL A N 1
ATOM 684 C CA . VAL A 1 83 ? 15.125 8.882 1.020 1.00 72.50 83 VAL A CA 1
ATOM 685 C C . VAL A 1 83 ? 13.672 8.848 1.516 1.00 72.50 83 VAL A C 1
ATOM 687 O O . VAL A 1 83 ? 12.929 7.932 1.157 1.00 72.50 83 VAL A O 1
ATOM 690 N N . PRO A 1 84 ? 13.222 9.847 2.305 1.00 71.62 84 PRO A N 1
ATOM 691 C CA . PRO A 1 84 ? 11.840 9.901 2.768 1.00 71.62 84 PRO A CA 1
ATOM 692 C C . PRO A 1 84 ? 10.860 9.953 1.597 1.00 71.62 84 PRO A C 1
ATOM 694 O O . PRO A 1 84 ? 11.049 10.713 0.644 1.00 71.62 84 PRO A O 1
ATOM 697 N N . PHE A 1 85 ? 9.767 9.205 1.719 1.00 78.88 85 PHE A N 1
ATOM 698 C CA . PHE A 1 85 ? 8.689 9.219 0.741 1.00 78.88 85 PHE A CA 1
ATOM 699 C C . PHE A 1 85 ? 7.918 10.545 0.801 1.00 78.88 85 PHE A C 1
ATOM 701 O O . PHE A 1 85 ? 7.366 10.923 1.834 1.00 78.88 85 PHE A O 1
ATOM 708 N N . GLN A 1 86 ? 7.893 11.264 -0.320 1.00 79.44 86 GLN A N 1
ATOM 709 C CA . GLN A 1 86 ? 7.098 12.486 -0.504 1.00 79.44 86 GLN A CA 1
ATOM 710 C C . GLN A 1 86 ? 5.692 12.150 -1.021 1.00 79.44 86 GLN A C 1
ATOM 712 O O . GLN A 1 86 ? 5.452 11.028 -1.445 1.00 79.44 86 GLN A O 1
ATOM 717 N N . TYR A 1 87 ? 4.747 13.093 -1.037 1.00 79.62 87 TYR A N 1
ATOM 718 C CA . TYR A 1 87 ? 3.387 12.816 -1.528 1.00 79.62 87 TYR A CA 1
ATOM 719 C C . TYR A 1 87 ? 3.373 12.310 -2.989 1.00 79.62 87 TYR A C 1
ATOM 721 O O . TYR A 1 87 ? 2.657 11.374 -3.344 1.00 79.62 87 TYR A O 1
ATOM 729 N N . GLU A 1 88 ? 4.249 12.851 -3.833 1.00 83.75 88 GLU A N 1
ATOM 730 C CA . GLU A 1 88 ? 4.398 12.479 -5.241 1.00 83.75 88 GLU A CA 1
ATOM 731 C C . GLU A 1 88 ? 4.836 11.019 -5.422 1.00 83.75 88 GLU A C 1
ATOM 733 O O . GLU A 1 88 ? 4.688 10.455 -6.503 1.00 83.75 88 GLU A O 1
ATOM 738 N N . PHE A 1 89 ? 5.391 10.383 -4.387 1.00 86.94 89 PHE A N 1
ATOM 739 C CA . PHE A 1 89 ? 5.672 8.948 -4.390 1.00 86.94 89 PHE A CA 1
ATOM 740 C C . PHE A 1 89 ? 4.399 8.123 -4.587 1.00 86.94 89 PHE A C 1
ATOM 742 O O . PHE A 1 89 ? 4.353 7.272 -5.473 1.00 86.94 89 PHE A O 1
ATOM 749 N N . PHE A 1 90 ? 3.354 8.408 -3.810 1.00 89.81 90 PHE A N 1
ATOM 750 C CA . PHE A 1 90 ? 2.103 7.653 -3.843 1.00 89.81 90 PHE A CA 1
ATOM 751 C C . PHE A 1 90 ? 1.434 7.781 -5.215 1.00 89.81 90 PHE A C 1
ATOM 753 O O . PHE A 1 90 ? 1.002 6.791 -5.805 1.00 89.81 90 PHE A O 1
ATOM 760 N N . LEU A 1 91 ? 1.425 8.995 -5.771 1.00 89.81 91 LEU A N 1
ATOM 761 C CA . LEU A 1 91 ? 0.892 9.239 -7.107 1.00 89.81 91 LEU A CA 1
ATOM 762 C C . LEU A 1 91 ? 1.687 8.477 -8.181 1.00 89.81 91 LEU A C 1
ATOM 764 O O . LEU A 1 91 ? 1.089 7.789 -9.012 1.00 89.81 91 LEU A O 1
ATOM 768 N N . ARG A 1 92 ? 3.025 8.533 -8.128 1.00 90.38 92 ARG A N 1
ATOM 769 C CA . ARG A 1 92 ? 3.904 7.849 -9.091 1.00 90.38 92 ARG A CA 1
ATOM 770 C C . ARG A 1 92 ? 3.685 6.342 -9.124 1.00 90.38 92 ARG A C 1
ATOM 772 O O . ARG A 1 92 ? 3.693 5.774 -10.216 1.00 90.38 92 ARG A O 1
ATOM 779 N N . ILE A 1 93 ? 3.444 5.703 -7.974 1.00 93.00 93 ILE A N 1
ATOM 780 C CA . ILE A 1 93 ? 3.143 4.265 -7.946 1.00 93.00 93 ILE A CA 1
ATOM 781 C C . ILE A 1 93 ? 1.887 3.981 -8.771 1.00 93.00 93 ILE A C 1
ATOM 783 O O . ILE A 1 93 ? 1.920 3.136 -9.659 1.00 93.00 93 ILE A O 1
ATOM 787 N N . THR A 1 94 ? 0.795 4.710 -8.533 1.00 91.88 94 THR A N 1
ATOM 788 C CA . THR A 1 94 ? -0.469 4.452 -9.248 1.00 91.88 94 THR A CA 1
ATOM 789 C C . THR A 1 94 ? -0.387 4.713 -10.749 1.00 91.88 94 THR A C 1
ATOM 791 O O . THR A 1 94 ? -1.036 4.020 -11.526 1.00 91.88 94 THR A O 1
ATOM 794 N N . GLN A 1 95 ? 0.435 5.678 -11.167 1.00 91.94 95 GLN A N 1
ATOM 795 C CA . GLN A 1 95 ? 0.655 5.992 -12.580 1.00 91.94 95 GLN A CA 1
ATOM 796 C C . GLN A 1 95 ? 1.515 4.935 -13.281 1.00 91.94 95 GLN A C 1
ATOM 798 O O . GLN A 1 95 ? 1.259 4.598 -14.435 1.00 91.94 95 GLN A O 1
ATOM 803 N N . SER A 1 96 ? 2.518 4.403 -12.583 1.00 91.81 96 SER A N 1
ATOM 804 C CA . SER A 1 96 ? 3.492 3.475 -13.169 1.00 91.81 96 SER A CA 1
ATOM 805 C C . SER A 1 96 ? 3.054 2.014 -13.068 1.00 91.81 96 SER A C 1
ATOM 807 O O . SER A 1 96 ? 3.463 1.198 -13.886 1.00 91.81 96 SER A O 1
ATOM 809 N N . PHE A 1 97 ? 2.203 1.669 -12.099 1.00 94.38 97 PHE A N 1
ATOM 810 C CA . PHE A 1 97 ? 1.804 0.291 -11.799 1.00 94.38 97 PHE A CA 1
ATOM 811 C C . PHE A 1 97 ? 0.274 0.168 -11.712 1.00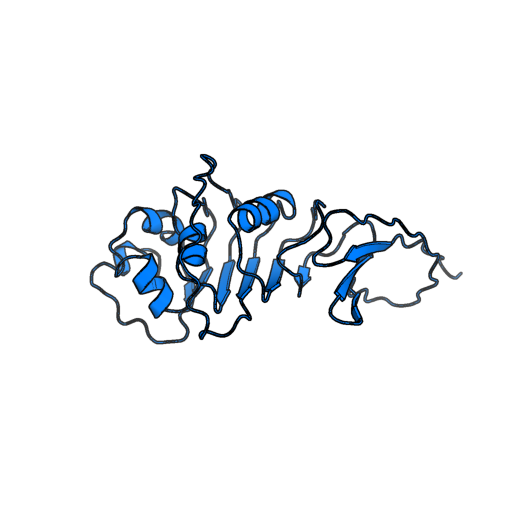 94.38 97 PHE A C 1
ATOM 813 O O . PHE A 1 97 ? -0.280 -0.035 -10.628 1.00 94.38 97 PHE A O 1
ATOM 820 N N . PRO A 1 98 ? -0.445 0.291 -12.843 1.00 94.81 98 PRO A N 1
ATOM 821 C CA . PRO A 1 98 ? -1.906 0.358 -12.842 1.00 94.81 98 PRO A CA 1
ATOM 822 C C . PRO A 1 98 ? -2.580 -0.924 -12.331 1.00 94.81 98 PRO A C 1
ATOM 824 O O . PRO A 1 98 ? -3.683 -0.845 -11.800 1.00 94.81 98 PRO A O 1
ATOM 827 N N . LEU A 1 99 ? -1.931 -2.090 -12.453 1.00 96.50 99 LEU A N 1
ATOM 828 C CA . LEU A 1 99 ? -2.453 -3.392 -12.009 1.00 96.50 99 LEU A CA 1
ATOM 829 C C . LEU A 1 99 ? -1.868 -3.865 -10.668 1.00 96.50 99 LEU A C 1
ATOM 831 O O . LEU A 1 99 ? -1.951 -5.051 -10.345 1.00 96.50 99 LEU A O 1
ATOM 835 N N . LEU A 1 100 ? -1.269 -2.967 -9.880 1.00 97.81 100 LEU A N 1
ATOM 836 C CA . LEU A 1 100 ? -0.567 -3.341 -8.655 1.00 97.81 100 LEU A CA 1
ATOM 837 C C . LEU A 1 100 ? -1.495 -4.004 -7.627 1.00 97.81 100 LEU A C 1
ATOM 839 O O . LEU A 1 100 ? -2.457 -3.400 -7.154 1.00 97.81 100 LEU A O 1
ATOM 843 N N . GLN A 1 101 ? -1.150 -5.229 -7.230 1.00 98.50 101 GLN A N 1
ATOM 844 C CA . GLN A 1 101 ? -1.871 -6.018 -6.229 1.00 98.50 101 GLN A CA 1
ATOM 845 C C . GLN A 1 101 ? -1.131 -6.133 -4.901 1.00 98.50 101 GLN A C 1
ATOM 847 O O . GLN A 1 101 ? -1.762 -6.316 -3.858 1.00 98.50 101 GLN A O 1
ATOM 852 N N . ARG A 1 102 ? 0.200 -6.064 -4.917 1.00 98.50 102 ARG A N 1
ATOM 853 C CA . ARG A 1 102 ? 1.034 -6.265 -3.730 1.00 98.50 102 ARG A CA 1
ATOM 854 C C . ARG A 1 102 ? 2.110 -5.201 -3.673 1.00 98.50 102 ARG A C 1
ATOM 856 O O . ARG A 1 102 ? 2.942 -5.127 -4.574 1.00 98.50 102 ARG A O 1
ATOM 863 N N . LEU A 1 103 ? 2.098 -4.412 -2.610 1.00 97.31 103 LEU A N 1
ATOM 864 C CA . LEU A 1 103 ? 3.068 -3.353 -2.389 1.00 97.31 103 LEU A CA 1
ATOM 865 C C . LEU A 1 103 ? 3.827 -3.617 -1.094 1.00 97.31 103 LEU A C 1
ATOM 867 O O . LEU A 1 103 ? 3.228 -3.702 -0.023 1.00 97.31 103 LEU A O 1
ATOM 871 N N . PHE A 1 104 ? 5.145 -3.716 -1.213 1.00 95.38 104 PHE A N 1
ATOM 872 C CA . PHE A 1 104 ? 6.074 -3.799 -0.097 1.00 95.38 104 PHE A CA 1
ATOM 873 C C . PHE A 1 104 ? 6.876 -2.505 -0.075 1.00 95.38 104 PHE A C 1
ATOM 875 O O . PHE A 1 104 ? 7.575 -2.207 -1.039 1.00 95.38 104 PHE A O 1
ATOM 882 N N . VAL A 1 105 ? 6.771 -1.725 0.997 1.00 92.31 105 VAL A N 1
ATOM 883 C CA . VAL A 1 105 ? 7.535 -0.486 1.163 1.00 92.31 105 VAL A CA 1
ATOM 884 C C . VAL A 1 105 ? 8.365 -0.599 2.425 1.00 92.31 105 VAL A C 1
ATOM 886 O O . VAL A 1 105 ? 7.839 -0.827 3.516 1.00 92.31 105 VAL A O 1
ATOM 889 N N . THR A 1 106 ? 9.673 -0.442 2.267 1.00 87.31 106 THR A N 1
ATOM 890 C CA . THR A 1 106 ? 10.613 -0.405 3.381 1.00 87.31 106 THR A CA 1
ATOM 891 C C . THR A 1 106 ? 11.399 0.894 3.339 1.00 87.31 106 THR A C 1
ATOM 893 O O . THR A 1 106 ? 12.069 1.178 2.347 1.00 87.31 106 THR A O 1
ATOM 896 N N . ASP A 1 107 ? 11.334 1.660 4.425 1.00 81.00 107 ASP A N 1
ATOM 897 C CA . ASP A 1 107 ? 12.268 2.760 4.660 1.00 81.00 107 ASP A CA 1
ATOM 898 C C . ASP A 1 107 ? 13.473 2.200 5.428 1.00 81.00 107 ASP A C 1
ATOM 900 O O . ASP A 1 107 ? 13.328 1.629 6.512 1.00 81.00 107 ASP A O 1
ATOM 904 N N . LEU A 1 108 ? 14.656 2.303 4.827 1.00 70.06 108 LEU A N 1
ATOM 905 C CA . LEU A 1 108 ? 15.921 1.859 5.408 1.00 70.06 108 LEU A CA 1
ATOM 906 C C . LEU A 1 108 ? 16.611 2.970 6.203 1.00 70.06 108 LEU A C 1
ATOM 908 O O . LEU A 1 108 ? 17.653 2.717 6.817 1.00 70.06 108 LEU A O 1
ATOM 912 N N . THR A 1 109 ? 16.070 4.196 6.222 1.00 64.50 109 THR A N 1
ATOM 913 C CA . THR A 1 109 ? 16.633 5.219 7.096 1.00 64.50 109 THR A CA 1
ATOM 914 C C . THR A 1 109 ? 16.405 4.888 8.560 1.00 64.50 109 THR A C 1
ATOM 916 O O . THR A 1 109 ? 15.283 4.767 9.038 1.00 64.50 109 THR A O 1
ATOM 919 N N . SER A 1 110 ? 17.529 4.739 9.268 1.00 49.62 110 SER A N 1
ATOM 920 C CA . SER A 1 110 ? 17.621 4.524 10.709 1.00 49.62 110 SER A CA 1
ATOM 921 C C . SER A 1 110 ? 16.564 5.321 11.476 1.00 49.62 110 SER A C 1
ATOM 923 O O . SER A 1 110 ? 16.467 6.543 11.326 1.00 49.62 110 SER A O 1
ATOM 925 N N . LEU A 1 111 ? 15.870 4.617 12.376 1.00 51.72 111 LEU A N 1
ATOM 926 C CA . LEU A 1 111 ? 14.907 5.077 13.391 1.00 51.72 111 LEU A CA 1
ATOM 927 C C . LEU A 1 111 ? 15.372 6.292 14.240 1.00 51.72 111 LEU A C 1
ATOM 929 O O . LEU A 1 111 ? 14.630 6.765 15.095 1.00 51.72 111 LEU A O 1
ATOM 933 N N . SER A 1 112 ? 16.595 6.795 14.036 1.00 43.44 112 SER A N 1
ATOM 934 C CA . SER A 1 112 ? 17.226 7.899 14.765 1.00 43.44 112 SER A CA 1
ATOM 935 C C . SER A 1 112 ? 17.012 9.291 14.161 1.00 43.44 112 SER A C 1
ATOM 937 O O . SER A 1 112 ? 17.228 10.284 14.857 1.00 43.44 112 SER A O 1
ATOM 939 N N . TYR A 1 113 ? 16.577 9.414 12.904 1.00 45.84 113 TYR A N 1
ATOM 940 C CA . TYR A 1 113 ? 16.252 10.727 12.343 1.00 45.84 113 TYR A CA 1
ATOM 941 C C . TYR A 1 113 ? 14.794 11.075 12.640 1.00 45.84 113 TYR A C 1
ATOM 943 O O . TYR A 1 113 ? 13.894 10.785 11.854 1.00 45.84 113 TYR A O 1
ATOM 951 N N . GLN A 1 114 ? 14.570 11.760 13.766 1.00 44.44 114 GLN A N 1
ATOM 952 C CA . GLN A 1 114 ? 13.363 12.558 13.985 1.00 44.44 114 GLN A CA 1
ATOM 953 C C . GLN A 1 114 ? 13.306 13.649 12.907 1.00 44.44 114 GLN A C 1
ATOM 955 O O . GLN A 1 114 ? 13.781 14.773 13.086 1.00 44.44 114 GLN A O 1
ATOM 960 N N . ARG A 1 115 ? 12.798 13.301 11.722 1.00 50.31 115 ARG A N 1
ATOM 961 C CA . ARG A 1 115 ? 12.606 14.263 10.643 1.00 50.31 115 ARG A CA 1
ATOM 962 C C . ARG A 1 115 ? 11.507 15.222 11.082 1.00 50.31 115 ARG A C 1
ATOM 964 O O . ARG A 1 115 ? 10.397 14.812 11.413 1.00 50.31 115 ARG A O 1
ATOM 971 N N . LYS A 1 116 ? 11.849 16.511 11.107 1.00 45.25 116 LYS A N 1
ATOM 972 C CA . LYS A 1 116 ? 10.893 17.609 11.262 1.00 45.25 116 LYS A CA 1
ATOM 973 C C . LYS A 1 116 ? 9.769 17.400 10.244 1.00 45.25 116 LYS A C 1
ATOM 975 O O . LYS A 1 116 ? 10.073 17.107 9.086 1.00 45.25 116 LYS A O 1
ATOM 980 N N . LYS A 1 117 ? 8.510 17.550 10.682 1.00 44.97 117 LYS A N 1
ATOM 981 C CA . LYS A 1 117 ? 7.329 17.605 9.805 1.00 44.97 117 LYS A CA 1
ATOM 982 C C . LYS A 1 117 ? 7.698 18.389 8.549 1.00 44.97 117 LYS A C 1
ATOM 984 O O . LYS A 1 117 ? 8.151 19.529 8.669 1.00 44.97 117 LYS A O 1
ATOM 989 N N . SER A 1 118 ? 7.563 17.771 7.376 1.00 43.78 118 SER A N 1
ATOM 990 C CA . SER A 1 118 ? 7.769 18.489 6.120 1.00 43.78 118 SER A CA 1
ATOM 991 C C . SER A 1 118 ? 6.847 19.716 6.135 1.00 43.78 118 SER A C 1
ATOM 993 O O . SER A 1 118 ? 5.646 19.551 6.360 1.00 43.78 118 SER A O 1
ATOM 995 N N . PRO A 1 119 ? 7.372 20.943 5.967 1.00 38.50 119 PRO A N 1
ATOM 996 C CA . PRO A 1 119 ? 6.608 22.162 6.206 1.00 38.50 119 PRO A CA 1
ATOM 997 C C . PRO A 1 119 ? 5.567 22.469 5.127 1.00 38.50 119 PRO A C 1
ATOM 999 O O . PRO A 1 119 ? 4.951 23.519 5.194 1.00 38.50 119 PRO A O 1
ATOM 1002 N N . ASN A 1 120 ? 5.320 21.576 4.170 1.00 40.59 120 ASN A N 1
ATOM 1003 C CA . ASN A 1 120 ? 4.301 21.761 3.148 1.00 40.59 120 ASN A CA 1
ATOM 1004 C C . ASN A 1 120 ? 3.604 20.426 2.873 1.00 40.59 120 ASN A C 1
ATOM 1006 O O . ASN A 1 120 ? 3.941 19.710 1.932 1.00 40.59 120 ASN A O 1
ATOM 1010 N N . ASN A 1 121 ? 2.594 20.110 3.689 1.00 46.28 121 ASN A N 1
ATOM 1011 C CA . ASN A 1 121 ? 1.466 19.309 3.223 1.00 46.28 121 ASN A CA 1
ATOM 1012 C C . ASN A 1 121 ? 0.744 20.156 2.173 1.00 46.28 121 ASN A C 1
ATOM 1014 O O . ASN A 1 121 ? -0.256 20.803 2.477 1.00 46.28 121 ASN A O 1
ATOM 1018 N N . ILE A 1 122 ? 1.271 20.197 0.949 1.00 49.16 122 ILE A N 1
ATOM 1019 C CA . ILE A 1 122 ? 0.432 20.517 -0.197 1.00 49.16 122 ILE A CA 1
ATOM 1020 C C . ILE A 1 122 ? -0.599 19.392 -0.192 1.00 49.16 122 ILE A C 1
ATOM 1022 O O . ILE A 1 122 ? -0.298 18.259 -0.564 1.00 49.16 122 ILE A O 1
ATOM 1026 N N . GLN A 1 123 ? -1.773 19.676 0.375 1.00 54.38 123 GLN A N 1
ATOM 1027 C CA . GLN A 1 123 ? -2.979 18.912 0.114 1.00 54.38 123 GLN A CA 1
ATOM 1028 C C . GLN A 1 123 ? -3.130 18.941 -1.398 1.00 54.38 123 GLN A C 1
ATOM 1030 O O . GLN A 1 123 ? -3.578 19.924 -1.975 1.00 54.38 123 GLN A O 1
ATOM 1035 N N . ALA A 1 124 ? -2.665 17.895 -2.066 1.00 56.06 124 ALA A N 1
ATOM 1036 C CA . ALA A 1 124 ? -3.220 17.606 -3.360 1.00 56.06 124 ALA A CA 1
ATOM 1037 C C . ALA A 1 124 ? -4.677 17.237 -3.090 1.00 56.06 124 ALA A C 1
ATOM 1039 O O . ALA A 1 124 ? -4.950 16.288 -2.354 1.00 56.06 124 ALA A O 1
ATOM 1040 N N . ASP A 1 125 ? -5.604 17.976 -3.691 1.00 66.75 125 ASP A N 1
ATOM 1041 C CA . ASP A 1 125 ? -7.050 17.724 -3.618 1.00 66.75 125 ASP A CA 1
ATOM 1042 C C . ASP A 1 125 ? -7.459 16.374 -4.246 1.00 66.75 125 ASP A C 1
ATOM 1044 O O . ASP A 1 125 ? -8.640 16.065 -4.408 1.00 66.75 125 ASP A O 1
ATOM 1048 N N . GLN A 1 126 ? -6.484 15.550 -4.637 1.00 84.38 126 GLN A N 1
ATOM 1049 C CA . GLN A 1 126 ? -6.684 14.297 -5.331 1.00 84.38 126 GLN A CA 1
ATOM 1050 C C . GLN A 1 126 ? -6.420 13.102 -4.413 1.00 84.38 126 GLN A C 1
ATOM 1052 O O . GLN A 1 126 ? -5.309 12.867 -3.939 1.00 84.38 126 GLN A O 1
ATOM 1057 N N . ILE A 1 127 ? -7.457 12.281 -4.254 1.00 91.94 127 ILE A N 1
ATOM 1058 C CA . ILE A 1 127 ? -7.354 10.964 -3.630 1.00 91.94 127 ILE A CA 1
ATOM 1059 C C . ILE A 1 127 ? -6.590 10.031 -4.574 1.00 91.94 127 ILE A C 1
ATOM 1061 O O . ILE A 1 127 ? -7.032 9.771 -5.701 1.00 91.94 127 ILE A O 1
ATOM 1065 N N . VAL A 1 128 ? -5.470 9.487 -4.101 1.00 94.19 128 VAL A N 1
ATOM 1066 C CA . VAL A 1 128 ? -4.684 8.477 -4.817 1.00 94.19 128 VAL A CA 1
ATOM 1067 C C . VAL A 1 128 ? -5.418 7.137 -4.741 1.00 94.19 128 VAL A C 1
ATOM 1069 O O . VAL A 1 128 ? -5.822 6.695 -3.669 1.00 94.19 128 VAL A O 1
ATOM 1072 N N . LYS A 1 129 ? -5.635 6.469 -5.874 1.00 95.88 129 LYS A N 1
ATOM 1073 C CA . LYS A 1 129 ? -6.445 5.241 -5.924 1.00 95.88 129 LYS A CA 1
ATOM 1074 C C . LYS A 1 129 ? -5.574 4.035 -6.229 1.00 95.88 129 LYS A C 1
ATOM 1076 O O . LYS A 1 129 ? -4.927 4.007 -7.269 1.00 95.88 129 LYS A O 1
ATOM 1081 N N . TYR A 1 130 ? -5.655 3.010 -5.385 1.00 97.12 130 TYR A N 1
ATOM 1082 C CA . TYR A 1 130 ? -5.052 1.705 -5.652 1.00 97.12 130 TYR A CA 1
ATOM 1083 C C . TYR A 1 130 ? -6.159 0.656 -5.820 1.00 97.12 130 TYR A C 1
ATOM 1085 O O . TYR A 1 130 ? -6.458 -0.092 -4.886 1.00 97.12 130 TYR A O 1
ATOM 1093 N N . PRO A 1 131 ? -6.816 0.609 -6.993 1.00 96.44 131 PRO A N 1
ATOM 1094 C CA . PRO A 1 131 ? -8.032 -0.179 -7.192 1.00 96.44 131 PRO A CA 1
ATOM 1095 C C . PRO A 1 131 ? -7.815 -1.689 -7.060 1.00 96.44 131 PRO A C 1
ATOM 1097 O O . PRO A 1 131 ? -8.766 -2.405 -6.775 1.00 96.44 131 PRO A O 1
ATOM 1100 N N . HIS A 1 132 ? -6.584 -2.168 -7.253 1.00 97.88 132 HIS A N 1
ATOM 1101 C CA . HIS A 1 132 ? -6.255 -3.592 -7.244 1.00 97.88 132 HIS A CA 1
ATOM 1102 C C . HIS A 1 132 ? -5.397 -4.017 -6.052 1.00 97.88 132 HIS A C 1
ATOM 1104 O O . HIS A 1 132 ? -5.080 -5.198 -5.953 1.00 97.88 132 HIS A O 1
ATOM 1110 N N . LEU A 1 133 ? -5.027 -3.105 -5.144 1.00 98.44 133 LEU A N 1
ATOM 1111 C CA . LEU A 1 133 ? -4.097 -3.421 -4.061 1.00 98.44 133 LEU A CA 1
ATOM 1112 C C . LEU A 1 133 ? -4.763 -4.320 -3.015 1.00 98.44 133 LEU A C 1
ATOM 1114 O O . LEU A 1 133 ? -5.666 -3.896 -2.301 1.00 98.44 133 LEU A O 1
ATOM 1118 N N . ILE A 1 134 ? -4.283 -5.558 -2.930 1.00 98.44 134 ILE A N 1
ATOM 1119 C CA . ILE A 1 134 ? -4.760 -6.613 -2.029 1.00 98.44 134 ILE A CA 1
ATOM 1120 C C . ILE A 1 134 ? -3.905 -6.666 -0.763 1.00 98.44 134 ILE A C 1
ATOM 1122 O O . ILE A 1 134 ? -4.436 -6.873 0.331 1.00 98.44 134 ILE A O 1
ATOM 1126 N N . LEU A 1 135 ? -2.588 -6.494 -0.917 1.00 98.50 135 LEU A N 1
ATOM 1127 C CA . LEU A 1 135 ? -1.608 -6.577 0.160 1.00 98.50 135 LEU A CA 1
ATOM 1128 C C . LEU A 1 135 ? -0.770 -5.304 0.229 1.00 98.50 135 LEU A C 1
ATOM 1130 O O . LEU A 1 135 ? -0.135 -4.925 -0.756 1.00 98.50 135 LEU A O 1
ATOM 1134 N N . LEU A 1 136 ? -0.718 -4.715 1.421 1.00 97.81 136 LEU A N 1
ATOM 1135 C CA . LEU A 1 136 ? 0.165 -3.608 1.766 1.00 97.81 136 LEU A CA 1
ATOM 1136 C C . LEU A 1 136 ? 1.070 -4.027 2.929 1.00 97.81 136 LEU A C 1
ATOM 1138 O O . LEU A 1 136 ? 0.583 -4.335 4.017 1.00 97.81 136 LEU A O 1
ATOM 1142 N N . ASP A 1 137 ? 2.378 -4.066 2.689 1.00 96.38 137 ASP A N 1
ATOM 1143 C CA . ASP A 1 137 ? 3.405 -4.371 3.687 1.00 96.38 137 ASP A CA 1
ATOM 1144 C C . ASP A 1 137 ? 4.309 -3.154 3.877 1.00 96.38 137 ASP A C 1
ATOM 1146 O O . ASP A 1 137 ? 5.028 -2.745 2.967 1.00 96.38 137 ASP A O 1
ATOM 1150 N N . ILE A 1 138 ? 4.233 -2.564 5.063 1.00 92.75 138 ILE A N 1
ATOM 1151 C CA . ILE A 1 138 ? 4.922 -1.340 5.448 1.00 92.75 138 ILE A CA 1
ATOM 1152 C C . ILE A 1 138 ? 5.894 -1.682 6.571 1.00 92.75 138 ILE A C 1
ATOM 1154 O O . ILE A 1 138 ? 5.489 -2.129 7.648 1.00 92.75 138 ILE A O 1
ATOM 1158 N N . LYS A 1 139 ? 7.183 -1.409 6.350 1.00 87.50 139 LYS A N 1
ATOM 1159 C CA . LYS A 1 139 ? 8.239 -1.632 7.346 1.00 87.50 139 LYS A CA 1
ATOM 1160 C C . LYS A 1 139 ? 9.129 -0.408 7.501 1.00 87.50 139 LYS A C 1
ATOM 1162 O O . LYS A 1 139 ? 9.725 0.054 6.538 1.00 87.50 139 LYS A O 1
ATOM 1167 N N . GLY A 1 140 ? 9.243 0.102 8.725 1.00 79.19 140 GLY A N 1
ATOM 1168 C CA . GLY A 1 140 ? 10.167 1.197 9.048 1.00 79.19 140 GLY A CA 1
ATOM 1169 C C . GLY A 1 140 ? 9.745 2.586 8.554 1.00 79.19 140 GLY A C 1
ATOM 1170 O O . GLY A 1 140 ? 10.458 3.546 8.818 1.00 79.19 140 GLY A O 1
ATOM 1171 N N . LEU A 1 141 ? 8.593 2.729 7.884 1.00 82.31 141 LEU A N 1
ATOM 1172 C CA . LEU A 1 141 ? 8.092 4.035 7.438 1.00 82.31 141 LEU A CA 1
ATOM 1173 C C . LEU A 1 141 ? 7.688 4.912 8.626 1.00 82.31 141 LEU A C 1
ATOM 1175 O O . LEU A 1 141 ? 7.265 4.407 9.659 1.00 82.31 141 LEU A O 1
ATOM 1179 N N . ASN A 1 142 ? 7.746 6.234 8.464 1.00 84.38 142 ASN A N 1
ATOM 1180 C CA . ASN A 1 142 ? 7.210 7.160 9.461 1.00 84.38 142 ASN A CA 1
ATOM 1181 C C . ASN A 1 142 ? 5.664 7.145 9.500 1.00 84.38 142 ASN A C 1
ATOM 1183 O O . ASN A 1 142 ? 4.995 6.755 8.541 1.00 84.38 142 ASN A O 1
ATOM 1187 N N . ASN A 1 143 ? 5.092 7.624 10.608 1.00 86.50 143 ASN A N 1
ATOM 1188 C CA . ASN A 1 143 ? 3.638 7.634 10.808 1.00 86.50 143 ASN A CA 1
ATOM 1189 C C . ASN A 1 143 ? 2.900 8.497 9.772 1.00 86.50 143 ASN A C 1
ATOM 1191 O O . ASN A 1 143 ? 1.774 8.167 9.412 1.00 86.50 143 ASN A O 1
ATOM 1195 N N . ASP A 1 144 ? 3.537 9.555 9.257 1.00 84.69 144 ASP A N 1
ATOM 1196 C CA . ASP A 1 144 ? 2.955 10.420 8.225 1.00 84.69 144 ASP A CA 1
ATOM 1197 C C . ASP A 1 144 ? 2.714 9.643 6.920 1.00 84.69 144 ASP A C 1
ATOM 1199 O O . ASP A 1 144 ? 1.650 9.765 6.318 1.00 84.69 144 ASP A O 1
ATOM 1203 N N . CYS A 1 145 ? 3.661 8.803 6.491 1.00 86.56 145 CYS A N 1
ATOM 1204 C CA . CYS A 1 145 ? 3.509 7.976 5.292 1.00 86.56 145 CYS A CA 1
ATOM 1205 C C . CYS A 1 145 ? 2.479 6.862 5.490 1.00 86.56 145 CYS A C 1
ATOM 1207 O O . CYS A 1 145 ? 1.723 6.544 4.573 1.00 86.56 145 CYS A O 1
ATOM 1209 N N . ILE A 1 146 ? 2.428 6.280 6.688 1.00 90.62 146 ILE A N 1
ATOM 1210 C CA . ILE A 1 146 ? 1.410 5.281 7.035 1.00 90.62 146 ILE A CA 1
ATOM 1211 C C . ILE A 1 146 ? 0.027 5.929 6.999 1.00 90.62 146 ILE A C 1
ATOM 1213 O O . ILE A 1 146 ? -0.903 5.376 6.413 1.00 90.62 146 ILE A O 1
ATOM 1217 N N . GLU A 1 147 ? -0.097 7.143 7.537 1.00 91.81 147 GLU A N 1
ATOM 1218 C CA . GLU A 1 147 ? -1.323 7.924 7.437 1.00 91.81 147 GLU A CA 1
ATOM 1219 C C . GLU A 1 147 ? -1.696 8.210 5.979 1.00 91.81 147 GLU A C 1
ATOM 1221 O O . GLU A 1 147 ? -2.870 8.108 5.642 1.00 91.81 147 GLU A O 1
ATOM 1226 N N . GLN A 1 148 ? -0.741 8.531 5.099 1.00 91.50 148 GLN A N 1
ATOM 1227 C CA . GLN A 1 148 ? -1.039 8.735 3.674 1.00 91.50 148 GLN A CA 1
ATOM 1228 C C . GLN A 1 148 ? -1.718 7.514 3.042 1.00 91.50 148 GLN A C 1
ATOM 1230 O O . GLN A 1 148 ? -2.680 7.690 2.297 1.00 91.50 148 GLN A O 1
ATOM 1235 N N . PHE A 1 149 ? -1.284 6.291 3.367 1.00 93.31 149 PHE A N 1
ATOM 1236 C CA . PHE A 1 149 ? -1.942 5.072 2.883 1.00 93.31 149 PHE A CA 1
ATOM 1237 C C . PHE A 1 149 ? -3.297 4.815 3.550 1.00 93.31 149 PHE A C 1
ATOM 1239 O O . PHE A 1 149 ? -4.257 4.462 2.869 1.00 93.31 149 PHE A O 1
ATOM 1246 N N . LEU A 1 150 ? -3.381 4.944 4.876 1.00 94.25 150 LEU A N 1
ATOM 1247 C CA . LEU A 1 150 ? -4.565 4.507 5.619 1.00 94.25 150 LEU A CA 1
ATOM 1248 C C . LEU A 1 150 ? -5.693 5.542 5.632 1.00 94.25 150 LEU A C 1
ATOM 1250 O O . LEU A 1 150 ? -6.851 5.162 5.763 1.00 94.25 150 LEU A O 1
ATOM 1254 N N . ASN A 1 151 ? -5.403 6.828 5.459 1.00 93.62 151 ASN A N 1
ATOM 1255 C CA . ASN A 1 151 ? -6.407 7.887 5.474 1.00 93.62 151 ASN A CA 1
ATOM 1256 C C . ASN A 1 151 ? -7.205 7.925 4.159 1.00 93.62 151 ASN A C 1
ATOM 1258 O O . ASN A 1 151 ? -6.652 8.165 3.085 1.00 93.62 151 ASN A O 1
ATOM 1262 N N . GLU A 1 152 ? -8.522 7.754 4.253 1.00 91.38 152 GLU A N 1
ATOM 1263 C CA . GLU A 1 152 ? -9.446 7.684 3.115 1.00 91.38 152 GLU A CA 1
ATOM 1264 C C . GLU A 1 152 ? -9.540 8.979 2.298 1.00 91.38 152 GLU A C 1
ATOM 1266 O O . GLU A 1 152 ? -9.908 8.954 1.125 1.00 91.38 152 GLU A O 1
ATOM 1271 N N . THR A 1 153 ? -9.199 10.115 2.913 1.00 91.44 153 THR A N 1
ATOM 1272 C CA . THR A 1 153 ? -9.178 11.426 2.245 1.00 91.44 153 THR A CA 1
ATOM 1273 C C . THR A 1 153 ? -7.916 11.631 1.408 1.00 91.44 153 THR A C 1
ATOM 1275 O O . THR A 1 153 ? -7.857 12.557 0.606 1.00 91.44 153 THR A O 1
ATOM 1278 N N . LYS A 1 154 ? -6.911 10.762 1.577 1.00 92.50 154 LYS A N 1
ATOM 1279 C CA . LYS A 1 154 ? -5.620 10.804 0.874 1.00 92.50 154 LYS A CA 1
ATOM 1280 C C . LYS A 1 154 ? -5.490 9.651 -0.115 1.00 92.50 154 LYS A C 1
ATOM 1282 O O . LYS A 1 154 ? -5.083 9.860 -1.257 1.00 92.50 154 LYS A O 1
ATOM 1287 N N . THR A 1 155 ? -5.894 8.452 0.302 1.00 94.31 155 THR A N 1
ATOM 1288 C CA . THR A 1 155 ? -5.782 7.230 -0.494 1.00 94.31 155 THR A CA 1
ATOM 1289 C C . THR A 1 155 ? -7.061 6.401 -0.425 1.00 94.31 155 THR A C 1
ATOM 1291 O O . THR A 1 155 ? -7.678 6.283 0.628 1.00 94.31 155 THR A O 1
ATOM 1294 N N . TYR A 1 156 ? -7.441 5.773 -1.536 1.00 95.50 156 TYR A N 1
ATOM 1295 C CA . TYR A 1 156 ? -8.547 4.819 -1.600 1.00 95.50 156 TYR A CA 1
ATOM 1296 C C . TYR A 1 156 ? -8.042 3.401 -1.889 1.00 95.50 156 TYR A C 1
ATOM 1298 O O . TYR A 1 156 ? -7.452 3.156 -2.947 1.00 95.50 156 TYR A O 1
ATOM 1306 N N . LEU A 1 157 ? -8.304 2.478 -0.955 1.00 96.75 157 LEU A N 1
ATOM 1307 C CA . LEU A 1 157 ? -7.825 1.089 -0.964 1.00 96.75 157 LEU A CA 1
ATOM 1308 C C . LEU A 1 157 ? -8.991 0.073 -0.942 1.00 96.75 157 LEU A C 1
ATOM 1310 O O . LEU A 1 157 ? -9.157 -0.660 0.033 1.00 96.75 157 LEU A O 1
ATOM 1314 N N . PRO A 1 158 ? -9.829 -0.001 -1.994 1.00 96.00 158 PRO A N 1
ATOM 1315 C CA . PRO A 1 158 ? -11.057 -0.803 -1.971 1.00 96.00 158 PRO A CA 1
ATOM 1316 C C . PRO A 1 158 ? -10.824 -2.304 -1.773 1.00 96.00 158 PRO A C 1
ATOM 1318 O O . PRO A 1 158 ? -11.662 -2.977 -1.175 1.00 96.00 158 PRO A O 1
ATOM 1321 N N . CYS A 1 159 ? -9.704 -2.830 -2.271 1.00 97.25 159 CYS A N 1
ATOM 1322 C CA . CYS A 1 159 ? -9.405 -4.261 -2.283 1.00 97.25 159 CYS A CA 1
ATOM 1323 C C . CYS A 1 159 ? -8.416 -4.698 -1.196 1.00 97.25 159 CYS A C 1
ATOM 1325 O O . CYS A 1 159 ? -8.010 -5.862 -1.200 1.00 97.25 159 CYS A O 1
ATOM 1327 N N . LEU A 1 160 ? -8.033 -3.810 -0.270 1.00 98.06 160 LEU A N 1
ATOM 1328 C CA . LEU A 1 160 ? -7.054 -4.148 0.759 1.00 98.06 160 LEU A CA 1
ATOM 1329 C C . LEU A 1 160 ? -7.621 -5.220 1.692 1.00 98.06 160 LEU A C 1
ATOM 1331 O O . LEU A 1 160 ? -8.582 -4.984 2.418 1.00 98.06 160 LEU A O 1
ATOM 1335 N N . THR A 1 161 ? -6.997 -6.397 1.685 1.00 98.00 161 THR A N 1
ATOM 1336 C CA . THR A 1 161 ? -7.385 -7.531 2.541 1.00 98.00 161 THR A CA 1
ATOM 1337 C C . THR A 1 161 ? -6.272 -7.960 3.485 1.00 98.00 161 THR A C 1
ATOM 1339 O O . THR A 1 161 ? -6.558 -8.559 4.522 1.00 98.00 161 THR A O 1
ATOM 1342 N N . ILE A 1 162 ? -5.014 -7.654 3.157 1.00 98.25 162 ILE A N 1
ATOM 1343 C CA . ILE A 1 162 ? -3.850 -7.991 3.974 1.00 98.25 162 ILE A CA 1
ATOM 1344 C C . ILE A 1 162 ? -3.071 -6.714 4.270 1.00 98.25 162 ILE A C 1
ATOM 1346 O O . ILE A 1 162 ? -2.533 -6.086 3.360 1.00 98.25 162 ILE A O 1
ATOM 1350 N N . LEU A 1 163 ? -2.970 -6.367 5.550 1.00 97.19 163 LEU A N 1
ATOM 1351 C CA . LEU A 1 163 ? -2.160 -5.251 6.026 1.00 97.19 163 LEU A CA 1
ATOM 1352 C C . LEU A 1 163 ? -1.044 -5.791 6.922 1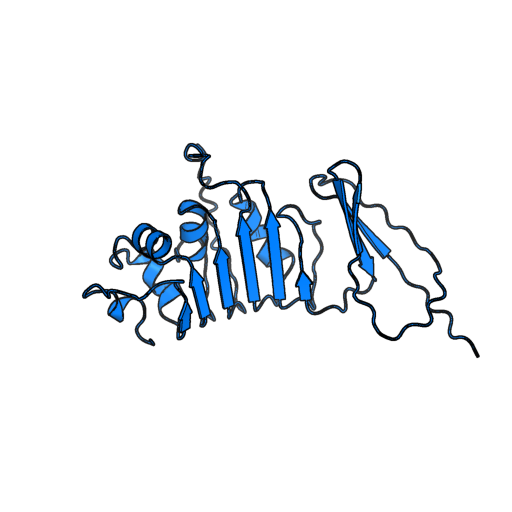.00 97.19 163 LEU A C 1
ATOM 1354 O O . LEU A 1 163 ? -1.307 -6.486 7.904 1.00 97.19 163 LEU A O 1
ATOM 1358 N N . ARG A 1 164 ? 0.209 -5.476 6.593 1.00 96.69 164 ARG A N 1
ATOM 1359 C CA . ARG A 1 164 ? 1.360 -5.691 7.473 1.00 96.69 164 ARG A CA 1
ATOM 1360 C C . ARG A 1 164 ? 1.969 -4.341 7.833 1.00 96.69 164 ARG A C 1
ATOM 1362 O O . ARG A 1 164 ? 2.357 -3.588 6.950 1.00 96.69 164 ARG A O 1
ATOM 1369 N N . VAL A 1 165 ? 2.017 -4.040 9.125 1.00 94.31 165 VAL A N 1
ATOM 1370 C CA . VAL A 1 165 ? 2.480 -2.760 9.686 1.00 94.31 165 VAL A CA 1
ATOM 1371 C C . VAL A 1 165 ? 2.800 -2.968 11.166 1.00 94.31 165 VAL A C 1
ATOM 1373 O O . VAL A 1 165 ? 2.180 -3.824 11.785 1.00 94.31 165 VAL A O 1
ATOM 1376 N N . SER A 1 166 ? 3.735 -2.225 11.765 1.00 91.81 166 SER A N 1
ATOM 1377 C CA . SER A 1 166 ? 3.962 -2.316 13.221 1.00 91.81 166 SER A CA 1
ATOM 1378 C C . SER A 1 166 ? 2.691 -1.936 13.990 1.00 91.81 166 SER A C 1
ATOM 1380 O O . SER A 1 166 ? 1.981 -1.001 13.614 1.00 91.81 166 SER A O 1
ATOM 1382 N N . TYR A 1 167 ? 2.410 -2.653 15.083 1.00 91.38 167 TYR A N 1
ATOM 1383 C CA . TYR A 1 167 ? 1.261 -2.341 15.935 1.00 91.38 167 TYR A CA 1
ATOM 1384 C C . TYR A 1 167 ? 1.332 -0.915 16.487 1.00 91.38 167 TYR A C 1
ATOM 1386 O O . TYR A 1 167 ? 0.332 -0.213 16.492 1.00 91.38 167 TYR A O 1
ATOM 1394 N N . GLU A 1 168 ? 2.503 -0.487 16.956 1.00 89.62 168 GLU A N 1
ATOM 1395 C CA . GLU A 1 168 ? 2.721 0.831 17.553 1.00 89.62 168 GLU A CA 1
ATOM 1396 C C . GLU A 1 168 ? 2.420 1.939 16.544 1.00 89.62 168 GLU A C 1
ATOM 1398 O O . GLU A 1 168 ? 1.732 2.907 16.857 1.00 89.62 168 GLU A O 1
ATOM 1403 N N . GLN A 1 169 ? 2.887 1.771 15.309 1.00 90.19 169 GLN A N 1
ATOM 1404 C CA . GLN A 1 169 ? 2.626 2.724 14.237 1.00 90.19 169 GLN A CA 1
ATOM 1405 C C . GLN A 1 169 ? 1.149 2.748 13.855 1.00 90.19 169 GLN A C 1
ATOM 1407 O O . GLN A 1 169 ? 0.570 3.820 13.697 1.00 90.19 169 GLN A O 1
ATOM 1412 N N . LEU A 1 170 ? 0.522 1.574 13.761 1.00 92.12 170 LEU A N 1
ATOM 1413 C CA . LEU A 1 170 ? -0.904 1.462 13.485 1.00 92.12 170 LEU A CA 1
ATOM 1414 C C . LEU A 1 170 ? -1.742 2.131 14.580 1.00 92.12 170 LEU A C 1
ATOM 1416 O O . LEU A 1 170 ? -2.654 2.894 14.270 1.00 92.12 170 LEU A O 1
ATOM 1420 N N . GLN A 1 171 ? -1.410 1.892 15.846 1.00 91.56 171 GLN A N 1
ATOM 1421 C CA . GLN A 1 171 ? -2.070 2.490 17.001 1.00 91.56 171 GLN A CA 1
ATOM 1422 C C . GLN A 1 171 ? -1.948 4.021 16.979 1.00 91.56 171 GLN A C 1
ATOM 1424 O O . GLN A 1 171 ? -2.947 4.713 17.153 1.00 91.56 171 GLN A O 1
ATOM 1429 N N . ILE A 1 172 ? -0.760 4.560 16.675 1.00 91.62 172 ILE A N 1
ATOM 1430 C CA . ILE A 1 172 ? -0.555 6.011 16.550 1.00 91.62 172 ILE A CA 1
ATOM 1431 C C . ILE A 1 172 ? -1.356 6.586 15.373 1.00 91.62 172 ILE A C 1
ATOM 1433 O O . ILE A 1 172 ? -2.068 7.573 15.540 1.00 91.62 172 ILE A O 1
ATOM 1437 N N . THR A 1 173 ? -1.269 5.986 14.182 1.00 91.50 173 THR A N 1
ATOM 1438 C CA . THR A 1 173 ? -1.948 6.497 12.977 1.00 91.50 173 THR A CA 1
ATOM 1439 C C . THR A 1 173 ? -3.474 6.464 13.102 1.00 91.50 173 THR A C 1
ATOM 1441 O O . THR A 1 173 ? -4.153 7.330 12.544 1.00 91.50 173 THR A O 1
ATOM 1444 N N . THR A 1 174 ? -4.011 5.481 13.828 1.00 92.50 174 THR A N 1
ATOM 1445 C CA . THR A 1 174 ? -5.455 5.298 14.046 1.00 92.50 174 THR A CA 1
ATOM 1446 C C . THR A 1 174 ? -5.980 5.968 15.318 1.00 92.50 174 THR A C 1
ATOM 1448 O O . THR A 1 174 ? -7.172 5.853 15.589 1.00 92.50 174 THR A O 1
ATOM 1451 N N . GLU A 1 175 ? -5.126 6.665 16.078 1.00 92.19 175 GLU A N 1
ATOM 1452 C CA . GLU A 1 175 ? -5.456 7.246 17.390 1.00 92.19 175 GLU A CA 1
ATOM 1453 C C . GLU A 1 175 ? -6.140 6.214 18.300 1.00 92.19 175 GLU A C 1
ATOM 1455 O O . GLU A 1 175 ? -7.308 6.346 18.655 1.00 92.19 175 GLU A O 1
ATOM 1460 N N . ASP A 1 176 ? -5.432 5.124 18.607 1.00 90.81 176 ASP A N 1
ATOM 1461 C CA . ASP A 1 176 ? -5.955 4.005 19.405 1.00 90.81 176 ASP A CA 1
ATOM 1462 C C . ASP A 1 176 ? -7.218 3.351 18.813 1.00 90.81 176 ASP A C 1
ATOM 1464 O O . ASP A 1 176 ? -8.078 2.844 19.538 1.00 90.81 176 ASP A O 1
ATOM 1468 N N . PHE A 1 177 ? -7.300 3.308 17.479 1.00 91.94 177 PHE A N 1
ATOM 1469 C CA . PHE A 1 177 ? -8.452 2.795 16.733 1.00 91.94 177 PHE A CA 1
ATOM 1470 C C . PHE A 1 177 ? -9.733 3.622 16.944 1.00 91.94 177 PHE A C 1
ATOM 1472 O O . PHE A 1 177 ? -10.831 3.070 16.975 1.00 91.94 177 PHE A O 1
ATOM 1479 N N . THR A 1 178 ? -9.616 4.951 17.044 1.00 91.06 178 THR A N 1
ATOM 1480 C CA . THR A 1 178 ? -10.770 5.870 17.158 1.00 91.06 178 THR A CA 1
ATOM 1481 C C . THR A 1 178 ? -10.915 6.846 15.979 1.00 91.06 178 THR A C 1
ATOM 1483 O O . THR A 1 178 ? -11.990 7.405 15.752 1.00 91.06 178 THR A O 1
ATOM 1486 N N . ARG A 1 179 ? -9.871 7.017 15.161 1.00 92.00 179 ARG A N 1
ATOM 1487 C CA . ARG A 1 179 ? -9.804 7.974 14.042 1.00 92.00 179 ARG A CA 1
ATOM 1488 C C . ARG A 1 179 ? -10.567 7.548 12.774 1.00 92.00 179 ARG A C 1
ATOM 1490 O O . ARG A 1 179 ? -9.990 7.016 11.818 1.00 92.00 179 ARG A O 1
ATOM 1497 N N . GLU A 1 180 ? -11.846 7.903 12.686 1.00 90.81 180 GLU A N 1
ATOM 1498 C CA . GLU A 1 180 ? -12.768 7.474 11.616 1.00 90.81 180 GLU A CA 1
ATOM 1499 C C . GLU A 1 180 ? -12.226 7.523 10.175 1.00 90.81 180 GLU A C 1
ATOM 1501 O O . GLU A 1 180 ? -12.432 6.572 9.423 1.00 90.81 180 GLU A O 1
ATOM 1506 N N . VAL A 1 181 ? -11.472 8.563 9.798 1.00 92.75 181 VAL A N 1
ATOM 1507 C CA . VAL A 1 181 ? -10.929 8.721 8.430 1.00 92.75 181 VAL A CA 1
ATOM 1508 C C . VAL A 1 181 ? -9.959 7.609 8.008 1.00 92.75 181 VAL A C 1
ATOM 1510 O O . VAL A 1 181 ? -9.676 7.443 6.828 1.00 92.75 181 VAL A O 1
ATOM 1513 N N . THR A 1 182 ? -9.424 6.830 8.950 1.00 93.00 182 THR A N 1
ATOM 1514 C CA . THR A 1 182 ? -8.561 5.668 8.652 1.00 93.00 182 THR A CA 1
ATOM 1515 C C . THR A 1 182 ? -9.324 4.343 8.624 1.00 93.00 182 THR A C 1
ATOM 1517 O O . THR A 1 182 ? -8.839 3.349 8.079 1.00 93.00 182 THR A O 1
ATOM 1520 N N . ARG A 1 183 ? -10.548 4.322 9.169 1.00 93.44 183 ARG A N 1
ATOM 1521 C CA . ARG A 1 183 ? -11.364 3.115 9.350 1.00 93.44 183 ARG A CA 1
ATOM 1522 C C . ARG A 1 183 ? -11.754 2.483 8.018 1.00 93.44 183 ARG A C 1
ATOM 1524 O O . ARG A 1 183 ? -11.668 1.271 7.869 1.00 93.44 183 ARG A O 1
ATOM 1531 N N . LYS A 1 184 ? -12.152 3.281 7.023 1.00 92.19 184 LYS A N 1
ATOM 1532 C CA . LYS A 1 184 ? -12.687 2.757 5.752 1.00 92.19 184 LYS A CA 1
ATOM 1533 C C . LYS A 1 184 ? -11.675 1.945 4.952 1.00 92.19 184 LYS A C 1
ATOM 1535 O O . LYS A 1 184 ? -12.033 0.893 4.432 1.00 92.19 184 LYS A O 1
ATOM 1540 N N . ASN A 1 185 ? -10.422 2.393 4.879 1.00 94.56 185 ASN A N 1
ATOM 1541 C CA . ASN A 1 185 ? -9.365 1.625 4.214 1.00 94.56 185 ASN A CA 1
ATOM 1542 C C . ASN A 1 185 ? -8.988 0.359 5.004 1.00 94.56 185 ASN A C 1
ATOM 1544 O O . ASN A 1 185 ? -8.495 -0.597 4.415 1.00 94.56 185 ASN A O 1
ATOM 1548 N N . CYS A 1 186 ? -9.248 0.324 6.315 1.00 94.62 186 CYS A N 1
ATOM 1549 C CA . CYS A 1 186 ? -9.017 -0.846 7.165 1.00 94.62 186 CYS A CA 1
ATOM 1550 C C . CYS A 1 186 ? -10.195 -1.839 7.174 1.00 94.62 186 CYS A C 1
ATOM 1552 O O . CYS A 1 186 ? -9.991 -3.018 7.448 1.00 94.62 186 CYS A O 1
ATOM 1554 N N . ALA A 1 187 ? -11.408 -1.400 6.826 1.00 94.25 187 ALA A N 1
ATOM 1555 C CA . ALA A 1 187 ? -12.638 -2.174 7.001 1.00 94.25 187 ALA A CA 1
ATOM 1556 C C . ALA A 1 187 ? -12.668 -3.512 6.237 1.00 94.25 187 ALA A C 1
ATOM 1558 O O . ALA A 1 187 ? -13.329 -4.454 6.669 1.00 94.25 187 ALA A O 1
ATOM 1559 N N . ASN A 1 188 ? -11.947 -3.610 5.115 1.00 95.19 188 ASN A N 1
ATOM 1560 C CA . ASN A 1 188 ? -11.878 -4.824 4.295 1.00 95.19 188 ASN A CA 1
ATOM 1561 C C . ASN A 1 188 ? -10.704 -5.752 4.659 1.00 95.19 188 ASN A C 1
ATOM 1563 O O . ASN A 1 188 ? -10.566 -6.829 4.068 1.00 95.19 188 ASN A O 1
ATOM 1567 N N . VAL A 1 189 ? -9.865 -5.369 5.629 1.00 96.62 189 VAL A N 1
ATOM 1568 C CA . VAL A 1 189 ? -8.710 -6.164 6.057 1.00 96.62 189 VAL A CA 1
ATOM 1569 C C . VAL A 1 189 ? -9.190 -7.428 6.769 1.00 96.62 189 VAL A C 1
ATOM 1571 O O . VAL A 1 189 ? -9.851 -7.372 7.798 1.00 96.62 189 VAL A O 1
ATOM 1574 N N . ARG A 1 190 ? -8.808 -8.581 6.214 1.00 96.31 190 ARG A N 1
ATOM 1575 C CA . ARG A 1 190 ? -9.082 -9.936 6.731 1.00 96.31 190 ARG A CA 1
ATOM 1576 C C . ARG A 1 190 ? -7.865 -10.576 7.381 1.00 96.31 190 ARG A C 1
ATOM 1578 O O . ARG A 1 190 ? -7.948 -11.654 7.960 1.00 96.31 190 ARG A O 1
ATOM 1585 N N . ARG A 1 191 ? -6.696 -9.962 7.208 1.00 95.19 191 ARG A N 1
ATOM 1586 C CA . ARG A 1 191 ? -5.454 -10.416 7.819 1.00 95.19 191 ARG A CA 1
ATOM 1587 C C . ARG A 1 191 ? -4.586 -9.222 8.170 1.00 95.19 191 ARG A C 1
ATOM 1589 O O . ARG A 1 191 ? -4.035 -8.568 7.286 1.00 95.19 191 ARG A O 1
ATOM 1596 N N . LEU A 1 192 ? -4.428 -8.992 9.465 1.00 94.25 192 LEU A N 1
ATOM 1597 C CA . LEU A 1 192 ? -3.530 -7.987 10.009 1.00 94.25 192 LEU A CA 1
ATOM 1598 C C . LEU A 1 192 ? -2.278 -8.668 10.573 1.00 94.25 192 LEU A C 1
ATOM 1600 O O . LEU A 1 192 ? -2.374 -9.644 11.313 1.00 94.25 192 LEU A O 1
ATOM 1604 N N . ILE A 1 193 ? -1.095 -8.186 10.192 1.00 94.31 193 ILE A N 1
ATOM 1605 C CA . ILE A 1 193 ? 0.193 -8.725 10.641 1.00 94.31 193 ILE A CA 1
ATOM 1606 C C . ILE A 1 193 ? 0.989 -7.603 11.303 1.00 94.31 193 ILE A C 1
ATOM 1608 O O . ILE A 1 193 ? 1.488 -6.713 10.620 1.00 94.31 193 ILE A O 1
ATOM 1612 N N . THR A 1 194 ? 1.138 -7.680 12.623 1.00 90.56 194 THR A N 1
ATOM 1613 C CA . THR A 1 194 ? 1.676 -6.585 13.446 1.00 90.56 194 THR A CA 1
ATOM 1614 C C . THR A 1 194 ? 3.066 -6.807 14.030 1.00 90.56 194 THR A C 1
ATOM 1616 O O . THR A 1 194 ? 3.621 -5.908 14.656 1.00 90.56 194 THR A O 1
ATOM 1619 N N . GLY A 1 195 ? 3.636 -8.004 13.864 1.00 82.00 195 GLY A N 1
ATOM 1620 C CA . GLY A 1 195 ? 4.931 -8.381 14.451 1.00 82.00 195 GLY A CA 1
ATOM 1621 C C . GLY A 1 195 ? 4.905 -8.633 15.966 1.00 82.00 195 GLY A C 1
ATOM 1622 O O . GLY A 1 195 ? 5.887 -9.134 16.504 1.00 82.00 195 GLY A O 1
ATOM 1623 N N . ARG A 1 196 ? 3.785 -8.347 16.639 1.00 82.81 196 ARG A N 1
ATOM 1624 C CA . ARG A 1 196 ? 3.512 -8.650 18.051 1.00 82.81 196 ARG A CA 1
ATOM 1625 C C . ARG A 1 196 ? 2.031 -8.968 18.262 1.00 82.81 196 ARG A C 1
ATOM 1627 O O . ARG A 1 196 ? 1.215 -8.642 17.394 1.00 82.81 196 ARG A O 1
ATOM 1634 N N . GLU A 1 197 ? 1.698 -9.572 19.402 1.00 76.75 197 GLU A N 1
ATOM 1635 C CA . GLU A 1 197 ? 0.308 -9.825 19.799 1.00 76.75 197 GLU A CA 1
ATOM 1636 C C . GLU A 1 197 ? -0.485 -8.519 19.927 1.00 76.75 197 GLU A C 1
ATOM 1638 O O . GLU A 1 197 ? 0.014 -7.494 20.400 1.00 76.75 197 GLU A O 1
ATOM 1643 N N . ILE A 1 198 ? -1.731 -8.561 19.461 1.00 78.44 198 ILE A N 1
ATOM 1644 C CA . ILE A 1 198 ? -2.648 -7.426 19.463 1.00 78.44 198 ILE A CA 1
ATOM 1645 C C . ILE A 1 198 ? -3.386 -7.433 20.797 1.00 78.44 198 ILE A C 1
ATOM 1647 O O . ILE A 1 198 ? -4.166 -8.340 21.077 1.00 78.44 198 ILE A O 1
ATOM 1651 N N . VAL A 1 199 ? -3.176 -6.396 21.602 1.00 69.62 199 VAL A N 1
ATOM 1652 C CA . VAL A 1 199 ? -3.998 -6.137 22.788 1.00 69.62 199 VAL A CA 1
ATOM 1653 C C . VAL A 1 199 ? -5.141 -5.231 22.340 1.00 69.62 199 VAL A C 1
ATOM 1655 O O . VAL A 1 199 ? -5.011 -4.011 22.355 1.00 69.62 199 VAL A O 1
ATOM 1658 N N . GLY A 1 200 ? -6.216 -5.831 21.825 1.00 65.25 200 GLY A N 1
ATOM 1659 C CA . GLY A 1 200 ? -7.321 -5.088 21.214 1.00 65.25 200 GLY A CA 1
ATOM 1660 C C . GLY A 1 200 ? -7.938 -4.063 22.172 1.00 65.25 200 GLY A C 1
ATOM 1661 O O . GLY A 1 200 ? -8.334 -4.406 23.287 1.00 65.25 200 GLY A O 1
ATOM 1662 N N . SER A 1 201 ? -8.040 -2.803 21.734 1.00 73.81 201 SER A N 1
ATOM 1663 C CA . SER A 1 201 ? -8.923 -1.823 22.375 1.00 73.81 201 SER A CA 1
ATOM 1664 C C . SER A 1 201 ? -10.386 -2.200 22.106 1.00 73.81 201 SER A C 1
ATOM 1666 O O . SER A 1 201 ? -10.676 -2.991 21.207 1.00 73.81 201 SER A O 1
ATOM 1668 N N . LYS A 1 202 ? -11.340 -1.629 22.854 1.00 75.88 202 LYS A N 1
ATOM 1669 C CA . LYS A 1 202 ? -12.776 -1.868 22.597 1.00 75.88 202 LYS A CA 1
ATOM 1670 C C . LYS A 1 202 ? -13.172 -1.541 21.151 1.00 75.88 202 LYS A C 1
ATOM 1672 O O . LYS A 1 202 ? -14.032 -2.214 20.593 1.00 75.88 202 LYS A O 1
ATOM 1677 N N . ASP A 1 203 ? -12.509 -0.558 20.549 1.00 82.62 203 ASP A N 1
ATOM 1678 C CA . ASP A 1 203 ? -12.800 -0.066 19.202 1.00 82.62 203 ASP A CA 1
ATOM 1679 C C . ASP A 1 203 ? -12.037 -0.803 18.094 1.00 82.62 203 ASP A C 1
ATOM 1681 O O . ASP A 1 203 ? -12.341 -0.638 16.913 1.00 82.62 203 ASP A O 1
ATOM 1685 N N . TYR A 1 204 ? -11.106 -1.690 18.455 1.00 85.25 204 TYR A N 1
ATOM 1686 C CA . TYR A 1 204 ? -10.343 -2.499 17.506 1.00 85.25 204 TYR A CA 1
ATOM 1687 C C . TYR A 1 204 ? -11.249 -3.280 16.537 1.00 85.25 204 TYR A C 1
ATOM 1689 O O . TYR A 1 204 ? -11.025 -3.278 15.325 1.00 85.25 204 TYR A O 1
ATOM 1697 N N . HIS A 1 205 ? -12.324 -3.884 17.050 1.00 85.62 205 HIS A N 1
ATOM 1698 C CA . HIS A 1 205 ? -13.284 -4.637 16.236 1.00 85.62 205 HIS A CA 1
ATOM 1699 C C . HIS A 1 205 ? -14.102 -3.748 15.288 1.00 85.62 205 HIS A C 1
ATOM 1701 O O . HIS A 1 205 ? -14.526 -4.208 14.231 1.00 85.62 205 HIS A O 1
ATOM 1707 N N . ASN A 1 206 ? -14.279 -2.465 15.620 1.00 87.25 206 ASN A N 1
ATOM 1708 C CA . ASN A 1 206 ? -14.933 -1.500 14.732 1.00 87.25 206 ASN A CA 1
ATOM 1709 C C . ASN A 1 206 ? -14.022 -1.108 13.558 1.00 87.25 206 ASN A C 1
ATOM 1711 O O . ASN A 1 206 ? -14.506 -0.710 12.497 1.00 87.25 206 ASN A O 1
ATOM 1715 N N . TYR A 1 207 ? -12.705 -1.213 13.745 1.00 90.06 207 TYR A N 1
ATOM 1716 C CA . TYR A 1 207 ? -11.696 -0.923 12.728 1.00 90.06 207 TYR A CA 1
ATOM 1717 C C . TYR A 1 207 ? -11.450 -2.068 11.758 1.00 90.06 207 TYR A C 1
ATOM 1719 O O . TYR A 1 207 ? -11.231 -1.838 10.567 1.00 90.06 207 TYR A O 1
ATOM 1727 N N . PHE A 1 208 ? -11.496 -3.291 12.276 1.00 92.31 208 PHE A N 1
ATOM 1728 C CA . PHE A 1 208 ? -11.223 -4.506 11.529 1.00 92.31 208 PHE A CA 1
ATOM 1729 C C . PHE A 1 208 ? -12.372 -5.510 11.686 1.00 92.31 208 PHE A C 1
ATOM 1731 O O . PHE A 1 208 ? -12.196 -6.557 12.304 1.00 92.31 208 PHE A O 1
ATOM 1738 N N . PRO A 1 209 ? -13.557 -5.220 11.124 1.00 92.31 209 PRO A N 1
ATOM 1739 C CA . PRO A 1 209 ? -14.755 -6.038 11.326 1.00 92.31 209 PRO A CA 1
ATOM 1740 C C . PRO A 1 209 ? -14.679 -7.436 10.687 1.00 92.31 209 PRO A C 1
ATOM 1742 O O . PRO A 1 209 ? -15.585 -8.242 10.881 1.00 92.31 209 PRO A O 1
ATOM 1745 N N . LEU A 1 210 ? -13.642 -7.717 9.889 1.00 91.38 210 LEU A N 1
ATOM 1746 C CA . LEU A 1 210 ? -13.433 -8.995 9.203 1.00 91.38 210 LEU A CA 1
ATOM 1747 C C . LEU A 1 210 ? -12.272 -9.829 9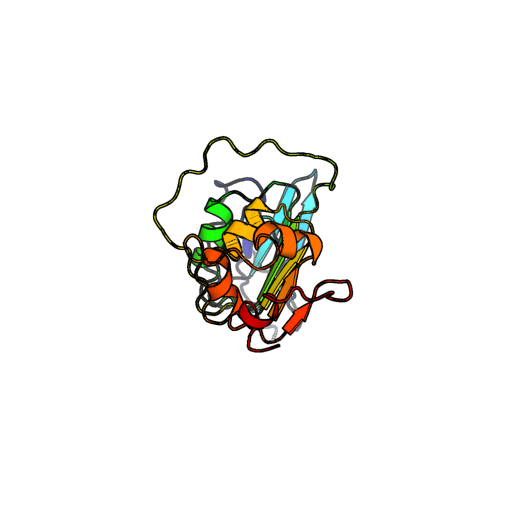.786 1.00 91.38 210 LEU A C 1
ATOM 1749 O O . LEU A 1 210 ? -11.900 -10.827 9.161 1.00 91.38 210 LEU A O 1
ATOM 1753 N N . LEU A 1 211 ? -11.683 -9.409 10.915 1.00 87.81 211 LEU A N 1
ATOM 1754 C CA . LEU A 1 211 ? -10.687 -10.172 11.687 1.00 87.81 211 LEU A CA 1
ATOM 1755 C C . LEU A 1 211 ? -11.360 -10.989 12.791 1.00 87.81 211 LEU A C 1
ATOM 1757 O O . LEU A 1 211 ? -10.947 -12.157 12.954 1.00 87.81 211 LEU A O 1
#

Sequence (211 aa):
MTRVYSLKFYFSIENNRNDTLDYSFNINIQSQETSNIVCCSVNTVTYHVFTLPFEFIKLVSIGNIFPNIVFNNVIELWIHDIVPFQYEFFLRITQSFPLLQRLFVTDLTSLSYQRKKSPNNIQADQIVKYPHLILLDIKGLNNDCIEQFLNETKTYLPCLTILRVSYEQLQITTEDFTREVTRKNCANVRRLITGREIVGSKDYHNYFPLL

pLDDT: mean 76.28, std 19.82, range [35.09, 98.5]

Radius of gyration: 19.42 Å; chains: 1; bounding box: 45×45×59 Å

Foldseek 3Di:
DQDFDFWWKWKDKPPDADDTDGDTDRDRDDDDDCPAWDFDDDPNITMTIGTPPLQDQEDEEDELDDYQAANARHQEYAYEYQDADDLVSLQSCCRRYVNHAYYHYEHPHDPPDPDDDPPDPPPPQDAREDPRHAYDAYYPHALVVVLCDQFRSNYDQQNHAEYEEAPVSVCVSCVNVPNVRRQRNQANHQYYHHVDDDPHDPNNCVSHVND